Protein 6M7K (pdb70)

Secondary structure (DSSP, 8-state):
-EEE-TTS-EEESSEEE----TTS-HHHHHHHHHHHHHHT--EEE--GGGT-HHHHHHHHHHHHHHTS--GGG-EEEEEE-GGG-SHHHHHHHHHHHHHHHT-S-EEEEEES-S--B--SS-SS-B-TTS-B-B----HHHHHHHHHHHHHTTSEEEEEEES--HHHHHHHHT-TT--S--SEEEEE-BTTB--HHHHHHHHHTT-EEEEESTT----HHHHH-TTS--GGG-HHHHHHHHHHTS-HHHHHHHHHHHTT-EEEE--S-HHHHHHHHGGGG----HHHHHHHHTT-----S---GGGTTSTT-TTSS--

Radius of gyration: 19.05 Å; Cα contacts (8 Å, |Δi|>4): 586; chains: 1; bounding box: 45×49×42 Å

Structure (mmCIF, N/CA/C/O backbone):
data_6M7K
#
_entry.id   6M7K
#
_cell.length_a   50.597
_cell.length_b   57.070
_cell.length_c   110.760
_cell.angle_alpha   90.00
_cell.angle_beta   90.00
_cell.angle_gamma   90.00
#
_symmetry.space_group_name_H-M   'P 21 21 21'
#
loop_
_entity.id
_entity.type
_entity.pdbx_description
1 polymer 'Aldo-keto reductase family 1 member C13'
2 polymer 'cyclic AMP-AMP-GMP'
3 non-polymer 1,2-ETHANEDIOL
4 water water
#
loop_
_atom_site.group_PDB
_atom_site.id
_atom_site.type_symbol
_atom_site.label_atom_id
_atom_site.label_alt_id
_atom_site.label_comp_id
_atom_site.label_asym_id
_atom_site.label_entity_id
_atom_site.label_seq_id
_atom_site.pdbx_PDB_ins_code
_atom_site.Cartn_x
_atom_site.Cartn_y
_atom_site.Cartn_z
_atom_site.occupancy
_atom_site.B_iso_or_equiv
_atom_site.auth_seq_id
_atom_site.auth_comp_id
_atom_site.auth_asym_id
_atom_site.auth_atom_id
_atom_site.pdbx_PDB_model_num
ATOM 1 N N . HIS A 1 4 ? -27.667 -2.394 3.132 1.00 14.43 6 HIS A N 1
ATOM 2 C CA . HIS A 1 4 ? -26.505 -1.658 2.627 1.00 11.36 6 HIS A CA 1
ATOM 3 C C . HIS A 1 4 ? -25.248 -2.355 3.082 1.00 11.22 6 HIS A C 1
ATOM 4 O O . HIS A 1 4 ? -25.028 -2.543 4.265 1.00 10.97 6 HIS A O 1
ATOM 17 N N . CYS A 1 5 ? -24.432 -2.741 2.129 1.00 10.40 7 CYS A N 1
ATOM 18 C CA . CYS A 1 5 ? -23.207 -3.461 2.419 1.00 10.69 7 CYS A CA 1
ATOM 19 C C . CYS A 1 5 ? -22.052 -2.880 1.622 1.00 10.31 7 CYS A C 1
ATOM 20 O O . CYS A 1 5 ? -22.237 -2.107 0.679 1.00 12.99 7 CYS A O 1
ATOM 28 N N . VAL A 1 6 ? -20.858 -3.279 2.020 1.00 9.38 8 VAL A N 1
ATOM 29 C CA . VAL A 1 6 ? -19.610 -2.927 1.351 1.00 10.18 8 VAL A CA 1
ATOM 30 C C . VAL A 1 6 ? -18.930 -4.219 0.931 1.00 10.12 8 VAL A C 1
ATOM 31 O O . VAL A 1 6 ? -18.875 -5.175 1.710 1.00 9.85 8 VAL A O 1
ATOM 44 N N . LYS A 1 7 ? -18.429 -4.255 -0.307 1.00 10.62 9 LYS A N 1
ATOM 45 C CA . LYS A 1 7 ? -17.733 -5.430 -0.817 1.00 10.89 9 LYS A CA 1
ATOM 46 C C . LYS A 1 7 ? -16.310 -5.491 -0.276 1.00 10.76 9 LYS A C 1
ATOM 47 O O . LYS A 1 7 ? -15.537 -4.540 -0.429 1.00 14.23 9 LYS A O 1
ATOM 66 N N . LEU A 1 8 ? -15.958 -6.617 0.331 1.00 7.85 10 LEU A N 1
ATOM 67 C CA . LEU A 1 8 ? -14.593 -6.900 0.750 1.00 7.67 10 LEU A CA 1
ATOM 68 C C . LEU A 1 8 ? -13.793 -7.528 -0.379 1.00 7.31 10 LEU A C 1
ATOM 69 O O . LEU A 1 8 ? -14.339 -8.114 -1.315 1.00 8.41 10 LEU A O 1
ATOM 85 N N .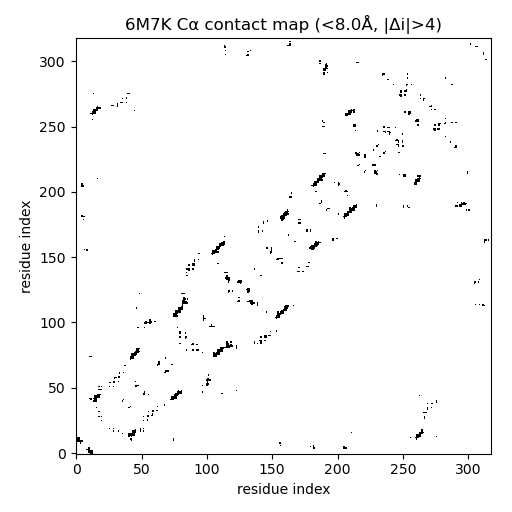 ASN A 1 9 ? -12.471 -7.419 -0.269 1.00 7.12 11 ASN A N 1
ATOM 86 C CA . ASN A 1 9 ? -11.615 -7.816 -1.370 1.00 7.51 11 ASN A CA 1
ATOM 87 C C . ASN A 1 9 ? -11.507 -9.323 -1.562 1.00 8.07 11 ASN A C 1
ATOM 88 O O . ASN A 1 9 ? -10.917 -9.758 -2.560 1.00 10.53 11 ASN A O 1
ATOM 99 N N . ASP A 1 10 ? -12.096 -10.118 -0.681 1.00 8.02 12 ASP A N 1
ATOM 100 C CA . ASP A 1 10 ? -12.187 -11.563 -0.823 1.00 8.34 12 ASP A CA 1
ATOM 101 C C . ASP A 1 10 ? -13.562 -12.018 -1.299 1.00 9.23 12 ASP A C 1
ATOM 102 O O . ASP A 1 10 ? -13.826 -13.229 -1.348 1.00 10.63 12 ASP A O 1
ATOM 111 N N . GLY A 1 11 ? -14.423 -11.095 -1.705 1.00 8.52 13 GLY A N 1
ATOM 112 C CA . GLY A 1 11 ? -15.743 -11.411 -2.197 1.00 10.19 13 GLY A CA 1
ATOM 113 C C . GLY A 1 11 ? -16.845 -11.383 -1.166 1.00 9.25 13 GLY A C 1
ATOM 114 O O . GLY A 1 11 ? -18.037 -11.378 -1.541 1.00 10.88 13 GLY A O 1
ATOM 118 N N . HIS A 1 12 ? -16.504 -11.372 0.120 1.00 8.33 14 HIS A N 1
ATOM 119 C CA . HIS A 1 12 ? -17.533 -11.301 1.141 1.00 8.47 14 HIS A CA 1
ATOM 120 C C . HIS A 1 12 ? -18.094 -9.886 1.221 1.00 8.27 14 HIS A C 1
ATOM 121 O O . HIS A 1 12 ? -17.537 -8.930 0.668 1.00 10.04 14 HIS A O 1
ATOM 135 N N . LEU A 1 13 ? -19.232 -9.763 1.894 1.00 9.36 15 LEU A N 1
ATOM 136 C CA . LEU A 1 13 ? -19.942 -8.500 2.042 1.00 8.68 15 LEU A CA 1
ATOM 137 C C . LEU A 1 13 ? -20.070 -8.179 3.520 1.00 8.82 15 LEU A C 1
ATOM 138 O O . LEU A 1 13 ? -20.400 -9.068 4.318 1.00 12.08 15 LEU A O 1
ATOM 154 N N . ILE A 1 14 ? -19.794 -6.938 3.891 1.00 8.04 16 ILE A N 1
ATOM 155 C CA . ILE A 1 14 ? -19.914 -6.473 5.274 1.00 7.09 16 ILE A CA 1
ATOM 156 C C . ILE A 1 14 ? -21.023 -5.431 5.349 1.00 6.85 16 ILE A C 1
ATOM 157 O O . ILE A 1 14 ? -21.047 -4.504 4.529 1.00 7.92 16 ILE A O 1
ATOM 173 N N . PRO A 1 15 ? -21.959 -5.535 6.283 1.00 6.78 17 PRO A N 1
ATOM 174 C CA . PRO A 1 15 ? -22.978 -4.481 6.404 1.00 7.07 17 PRO A CA 1
ATOM 175 C C . PRO A 1 15 ? -22.321 -3.149 6.722 1.00 6.95 17 PRO A C 1
ATOM 176 O O . PRO A 1 15 ? -21.377 -3.065 7.510 1.00 6.70 17 PRO A O 1
ATOM 187 N N . ALA A 1 16 ? -22.839 -2.095 6.101 1.00 7.41 18 ALA A N 1
ATOM 188 C CA . ALA A 1 16 ? -22.196 -0.796 6.051 1.00 7.49 18 ALA A CA 1
ATOM 189 C C . ALA A 1 16 ? -22.254 -0.041 7.363 1.00 7.85 18 ALA A C 1
ATOM 190 O O . ALA A 1 16 ? -21.583 0.999 7.471 1.00 9.58 18 ALA A O 1
ATOM 197 N N . LEU A 1 17 ? -23.066 -0.469 8.316 1.00 7.11 19 LEU A N 1
ATOM 198 C CA . LEU A 1 17 ? -23.074 0.060 9.675 1.00 7.65 19 LEU A CA 1
ATOM 199 C C . LEU A 1 17 ? -22.970 -1.131 10.611 1.00 6.70 19 LEU A C 1
ATOM 200 O O . LEU A 1 17 ? -23.701 -2.118 10.441 1.00 8.41 19 LEU A O 1
ATOM 216 N N . GLY A 1 18 ? -22.045 -1.072 11.566 1.00 6.14 20 GLY A N 1
ATOM 217 C CA . GLY A 1 18 ? -21.951 -2.114 12.566 1.00 6.61 20 GLY A CA 1
ATOM 218 C C . GLY A 1 18 ? -22.411 -1.665 13.928 1.00 5.92 20 GLY A C 1
ATOM 219 O O . GLY A 1 18 ? -22.505 -0.468 14.193 1.00 7.70 20 GLY A O 1
ATOM 223 N N . PHE A 1 19 ? -22.707 -2.631 14.785 1.00 6.00 21 PHE A N 1
ATOM 224 C CA . PHE A 1 19 ? -22.996 -2.409 16.191 1.00 6.32 21 PHE A CA 1
ATOM 225 C C . PHE A 1 19 ? -21.749 -2.707 17.010 1.00 5.78 21 PHE A C 1
ATOM 226 O O . PHE A 1 19 ? -21.258 -3.831 16.979 1.00 6.94 21 PHE A O 1
ATOM 243 N N . GLY A 1 20 ? -21.260 -1.724 17.728 1.00 7.10 22 GLY A N 1
ATOM 244 C CA . GLY A 1 20 ? -20.095 -1.901 18.560 1.00 7.09 22 GLY A CA 1
ATOM 245 C C . GLY A 1 20 ? -20.464 -2.460 19.923 1.00 6.86 22 GLY A C 1
ATOM 246 O O . GLY A 1 20 ? -21.575 -2.269 20.409 1.00 9.61 22 GLY A O 1
ATOM 250 N N . THR A 1 21 ? -19.534 -3.184 20.535 1.00 6.80 23 THR A N 1
ATOM 251 C CA . THR A 1 21 ? -19.786 -3.825 21.821 1.00 7.06 23 THR A CA 1
ATOM 252 C C . THR A 1 21 ? -18.725 -3.515 22.862 1.00 6.70 23 THR A C 1
ATOM 253 O O . THR A 1 21 ? -18.670 -4.202 23.900 1.00 7.65 23 THR A O 1
ATOM 264 N N . TYR A 1 22 ? -17.896 -2.507 22.654 1.00 7.77 24 TYR A N 1
ATOM 265 C CA . TYR A 1 22 ? -16.999 -2.104 23.722 1.00 7.34 24 TYR A CA 1
ATOM 266 C C . TYR A 1 22 ? -17.823 -1.781 24.968 1.00 7.93 24 TYR A C 1
ATOM 267 O O . TYR A 1 22 ? -18.857 -1.105 24.892 1.00 9.52 24 TYR A O 1
ATOM 285 N N . LYS A 1 23 ? -17.366 -2.263 26.127 1.00 8.33 25 LYS A N 1
ATOM 286 C CA . LYS A 1 23 ? -18.081 -2.091 27.381 1.00 8.60 25 LYS A CA 1
ATOM 287 C C . LYS A 1 23 ? -17.180 -1.392 28.379 1.00 10.67 25 LYS A C 1
ATOM 288 O O . LYS A 1 23 ? -16.139 -1.945 28.748 1.00 11.99 25 LYS A O 1
ATOM 307 N N . PRO A 1 24 ? -17.520 -0.220 28.865 1.00 11.43 26 PRO A N 1
ATOM 308 C CA . PRO A 1 24 ? -16.711 0.362 29.936 1.00 13.02 26 PRO A CA 1
ATOM 309 C C . PRO A 1 24 ? -16.614 -0.580 31.127 1.00 13.53 26 PRO A C 1
ATOM 310 O O . PRO A 1 24 ? -17.562 -1.291 31.459 1.00 11.94 26 PRO A O 1
ATOM 321 N N . LYS A 1 25 ? -15.466 -0.543 31.811 1.00 17.65 27 LYS A N 1
ATOM 322 C CA . LYS A 1 25 ? -15.200 -1.499 32.888 1.00 20.06 27 LYS A CA 1
ATOM 323 C C . LYS A 1 25 ? -16.296 -1.519 33.953 1.00 17.99 27 LYS A C 1
ATOM 324 O O . LYS A 1 25 ? -16.680 -2.595 34.434 1.00 21.87 27 LYS A O 1
ATOM 343 N N . GLU A 1 26 ? -16.832 -0.351 34.317 1.00 17.71 28 GLU A N 1
ATOM 344 C CA . GLU A 1 26 ? -17.787 -0.270 35.418 1.00 23.42 28 GLU A CA 1
ATOM 345 C C . GLU A 1 26 ? -19.157 -0.842 35.074 1.00 17.67 28 GLU A C 1
ATOM 346 O O . GLU A 1 26 ? -19.960 -1.097 35.980 1.00 19.53 28 GLU A O 1
ATOM 358 N N . VAL A 1 27 ? -19.462 -1.007 33.801 1.00 14.07 29 VAL A N 1
ATOM 359 C CA . VAL A 1 27 ? -20.792 -1.446 33.382 1.00 13.84 29 VAL A CA 1
ATOM 360 C C . VAL A 1 27 ? -20.899 -2.947 33.603 1.00 11.07 29 VAL A C 1
ATOM 361 O O . VAL A 1 27 ? -20.011 -3.688 33.182 1.00 12.89 29 VAL A O 1
ATOM 374 N N . PRO A 1 28 ? -21.974 -3.436 34.209 1.00 10.82 30 PRO A N 1
ATOM 375 C CA . PRO A 1 28 ? -22.112 -4.889 34.377 1.00 11.41 30 PRO A CA 1
ATOM 376 C C . PRO A 1 28 ? -22.178 -5.601 33.037 1.00 9.53 30 PRO A C 1
ATOM 377 O O . PRO A 1 28 ? -22.846 -5.158 32.108 1.00 9.34 30 PRO A O 1
ATOM 388 N N . LYS A 1 29 ? -21.530 -6.756 32.954 1.00 9.19 31 LYS A N 1
ATOM 389 C CA A LYS A 1 29 ? -21.499 -7.521 31.716 0.47 9.41 31 LYS A CA 1
ATOM 390 C CA B LYS A 1 29 ? -21.504 -7.448 31.678 0.53 9.73 31 LYS A CA 1
ATOM 391 C C . LYS A 1 29 ? -22.889 -7.894 31.231 1.00 8.69 31 LYS A C 1
ATOM 392 O O . LYS A 1 29 ? -23.098 -8.014 30.035 1.00 8.31 31 LYS A O 1
ATOM 429 N N . SER A 1 30 ? -23.835 -8.132 32.150 1.00 7.81 32 SER A N 1
ATOM 430 C CA . SER A 1 30 ? -25.163 -8.522 31.681 1.00 8.65 32 SER A CA 1
ATOM 431 C C . SER A 1 30 ? -25.775 -7.447 30.796 1.00 7.43 32 SER A C 1
ATOM 432 O O . SER A 1 30 ? -26.598 -7.753 29.922 1.00 7.50 32 SER A O 1
ATOM 440 N N . LYS A 1 31 ? -25.385 -6.186 31.000 1.00 7.43 33 LYS A N 1
ATOM 441 C CA . LYS A 1 31 ? -25.910 -5.105 30.179 1.00 7.23 33 LYS A CA 1
ATOM 442 C C . LYS A 1 31 ? -25.453 -5.216 28.731 1.00 7.11 33 LYS A C 1
ATOM 443 O O . LYS A 1 31 ? -26.161 -4.724 27.826 1.00 6.90 33 LYS A O 1
ATOM 462 N N . SER A 1 32 ? -24.287 -5.831 28.489 1.00 6.91 34 SER A N 1
ATOM 463 C CA . SER A 1 32 ? -23.860 -6.081 27.121 1.00 7.60 34 SER A CA 1
ATOM 464 C C . SER A 1 32 ? -24.713 -7.148 26.460 1.00 6.53 34 SER A C 1
ATOM 465 O O . SER A 1 32 ? -24.963 -7.074 25.242 1.00 7.08 34 SER A O 1
ATOM 473 N N . LEU A 1 33 ? -25.126 -8.164 27.222 1.00 6.75 35 LEU A N 1
ATOM 474 C CA . LEU A 1 33 ? -26.031 -9.175 26.704 1.00 7.24 35 LEU A CA 1
ATOM 475 C C . LEU A 1 33 ? -27.341 -8.523 26.292 1.00 6.60 35 LEU A C 1
ATOM 476 O O . LEU A 1 33 ? -27.827 -8.698 25.159 1.00 7.47 35 LEU A O 1
ATOM 492 N N . GLU A 1 34 ? -27.906 -7.712 27.191 1.00 6.80 36 GLU A N 1
ATOM 493 C CA . GLU A 1 34 ? -29.148 -7.013 26.898 1.00 6.90 36 GLU A CA 1
ATOM 494 C C . GLU A 1 34 ? -29.004 -6.148 25.643 1.00 6.68 36 GLU A C 1
ATOM 495 O O . GLU A 1 34 ? -29.863 -6.172 24.743 1.00 6.88 36 GLU A O 1
ATOM 507 N N . ALA A 1 35 ? -27.928 -5.359 25.570 1.00 6.50 37 ALA A N 1
ATOM 508 C CA . ALA A 1 35 ? -27.772 -4.421 24.465 1.00 7.55 37 ALA A CA 1
ATOM 509 C C . ALA A 1 35 ? -27.644 -5.145 23.142 1.00 6.52 37 ALA A C 1
ATOM 510 O O . ALA A 1 35 ? -28.174 -4.676 22.128 1.00 6.39 37 ALA A O 1
ATOM 517 N N . ALA A 1 36 ? -26.955 -6.279 23.117 1.00 6.37 38 ALA A N 1
ATOM 518 C CA . ALA A 1 36 ? -26.840 -7.039 21.879 1.00 6.46 38 ALA A CA 1
ATOM 519 C C . ALA A 1 36 ? -28.187 -7.617 21.457 1.00 6.61 38 ALA A C 1
ATOM 520 O O . ALA A 1 36 ? -28.502 -7.610 20.256 1.00 6.79 38 ALA A O 1
ATOM 527 N N . CYS A 1 37 ? -28.995 -8.118 22.402 1.00 6.66 39 CYS A N 1
ATOM 528 C CA . CYS A 1 37 ? -30.331 -8.576 22.019 1.00 6.71 39 CYS A CA 1
ATOM 529 C C . CYS A 1 37 ? -31.144 -7.435 21.425 1.00 6.99 39 CYS A C 1
ATOM 530 O O . CYS A 1 37 ? -31.831 -7.599 20.406 1.00 7.39 39 CYS A O 1
ATOM 538 N N . LEU A 1 38 ? -31.088 -6.274 22.073 1.00 6.98 40 LEU A N 1
ATOM 539 C CA A LEU A 1 38 ? -31.833 -5.134 21.581 0.60 7.93 40 LEU A CA 1
ATOM 540 C CA B LEU A 1 38 ? -31.800 -5.091 21.604 0.40 7.70 40 LEU A CA 1
ATOM 541 C C . LEU A 1 38 ? -31.349 -4.706 20.205 1.00 7.43 40 LEU A C 1
ATOM 542 O O . LEU A 1 38 ? -32.175 -4.398 19.333 1.00 8.01 40 LEU A O 1
ATOM 573 N N . ALA A 1 39 ? -30.044 -4.683 19.986 1.00 7.00 41 ALA A N 1
ATOM 574 C CA . ALA A 1 39 ? -29.538 -4.290 18.673 1.00 6.96 41 ALA A CA 1
ATOM 575 C C . ALA A 1 39 ? -30.032 -5.231 17.582 1.00 6.70 41 ALA A C 1
ATOM 576 O O . ALA A 1 39 ? -30.415 -4.796 16.491 1.00 6.93 41 ALA A O 1
ATOM 583 N N . LEU A 1 40 ? -30.045 -6.535 17.863 1.00 6.75 42 LEU A N 1
ATOM 584 C CA . LEU A 1 40 ? -30.566 -7.489 16.894 1.00 7.14 42 LEU A CA 1
ATOM 585 C C . LEU A 1 40 ? -32.031 -7.208 16.629 1.00 7.34 42 LEU A C 1
ATOM 586 O O . LEU A 1 40 ? -32.485 -7.250 15.475 1.00 8.01 42 LEU A O 1
ATOM 602 N N . ASP A 1 41 ? -32.795 -6.908 17.677 1.00 7.73 43 ASP A N 1
ATOM 603 C CA . ASP A 1 41 ? -34.208 -6.621 17.474 1.00 7.92 43 ASP A CA 1
ATOM 604 C C . ASP A 1 41 ? -34.422 -5.348 16.648 1.00 8.12 43 ASP A C 1
ATOM 605 O O . ASP A 1 41 ? -35.326 -5.285 15.798 1.00 8.67 43 ASP A O 1
ATOM 614 N N . VAL A 1 42 ? -33.611 -4.312 16.902 1.00 7.87 44 VAL A N 1
ATOM 615 C CA . VAL A 1 42 ? -33.708 -3.042 16.168 1.00 8.11 44 VAL A CA 1
ATOM 616 C C . VAL A 1 42 ? -33.384 -3.244 14.699 1.00 8.24 44 VAL A C 1
ATOM 617 O O . VAL A 1 42 ? -33.945 -2.553 13.838 1.00 9.39 44 VAL A O 1
ATOM 630 N N . GLY A 1 43 ? -32.487 -4.181 14.391 1.00 7.92 45 GLY A N 1
ATOM 631 C CA . GLY A 1 43 ? -32.180 -4.516 13.024 1.00 8.86 45 GLY A CA 1
ATOM 632 C C . GLY A 1 43 ? -30.715 -4.566 12.659 1.00 7.97 45 GLY A C 1
ATOM 633 O O . GLY A 1 43 ? -30.383 -4.782 11.483 1.00 8.80 45 GLY A O 1
ATOM 637 N N . TYR A 1 44 ? -29.815 -4.407 13.618 1.00 7.21 46 TYR A N 1
ATOM 638 C CA . TYR A 1 44 ? -28.400 -4.572 13.316 1.00 6.85 46 TYR A CA 1
ATOM 639 C C . TYR A 1 44 ? -28.094 -6.011 12.958 1.00 6.96 46 TYR A C 1
ATOM 640 O O . TYR A 1 44 ? -28.587 -6.945 13.591 1.00 7.50 46 TYR A O 1
ATOM 658 N N . ARG A 1 45 ? -27.231 -6.197 11.973 1.00 7.63 47 ARG A N 1
ATOM 659 C CA . ARG A 1 45 ? -26.782 -7.526 11.584 1.00 7.34 47 ARG A CA 1
ATOM 660 C C . ARG A 1 45 ? -25.281 -7.699 11.648 1.00 8.05 47 ARG A C 1
ATOM 661 O O . ARG A 1 45 ? -24.807 -8.838 11.801 1.00 10.94 47 ARG A O 1
ATOM 682 N N . HIS A 1 46 ? -24.536 -6.620 11.657 1.00 6.73 48 HIS A N 1
ATOM 683 C CA . HIS A 1 46 ? -23.077 -6.615 11.818 1.00 6.22 48 HIS A CA 1
ATOM 684 C C . HIS A 1 46 ? -22.802 -6.276 13.272 1.00 5.77 48 HIS A C 1
ATOM 685 O O . HIS A 1 46 ? -23.188 -5.195 13.738 1.00 6.90 48 HIS A O 1
ATOM 699 N N . VAL A 1 47 ? -22.249 -7.236 13.998 1.00 5.54 49 VAL A N 1
ATOM 700 C CA . VAL A 1 47 ? -21.912 -7.083 15.402 1.00 5.81 49 VAL A CA 1
ATOM 701 C C . VAL A 1 47 ? -20.414 -7.231 15.547 1.00 4.91 49 VAL A C 1
ATOM 702 O O . VAL A 1 47 ? -19.844 -8.249 15.131 1.00 7.13 49 VAL A O 1
ATOM 715 N N . ASP A 1 48 ? -19.767 -6.211 16.101 1.00 5.55 50 ASP A N 1
ATOM 716 C CA . ASP A 1 48 ? -18.325 -6.173 16.250 1.00 4.75 50 ASP A CA 1
ATOM 717 C C . ASP A 1 48 ? -17.977 -6.339 17.719 1.00 5.20 50 ASP A C 1
ATOM 718 O O . ASP A 1 48 ? -18.456 -5.574 18.561 1.00 5.70 50 ASP A O 1
ATOM 727 N N . THR A 1 49 ? -17.159 -7.333 18.035 1.00 5.22 51 THR A N 1
ATOM 728 C CA . THR A 1 49 ? -16.702 -7.533 19.398 1.00 5.63 51 THR A CA 1
ATOM 729 C C . THR A 1 49 ? -15.205 -7.865 19.399 1.00 5.46 51 THR A C 1
ATOM 730 O O . THR A 1 49 ? -14.515 -7.732 18.382 1.00 5.94 51 THR A O 1
ATOM 741 N N . ALA A 1 50 ? -14.678 -8.234 20.567 1.00 5.75 52 ALA A N 1
ATOM 742 C CA . ALA A 1 50 ? -13.255 -8.491 20.690 1.00 6.14 52 ALA A CA 1
ATOM 743 C C . ALA A 1 50 ? -13.038 -9.344 21.921 1.00 6.49 52 ALA A C 1
ATOM 744 O O . ALA A 1 50 ? -13.700 -9.143 22.946 1.00 7.17 52 ALA A O 1
ATOM 751 N N . TYR A 1 51 ? -12.048 -10.247 21.857 1.00 6.73 53 TYR A N 1
ATOM 752 C CA . TYR A 1 51 ? -11.688 -10.990 23.059 1.00 6.95 53 TYR A CA 1
ATOM 753 C C . TYR A 1 51 ? -11.414 -10.042 24.234 1.00 6.43 53 TYR A C 1
ATOM 754 O O . TYR A 1 51 ? -11.909 -10.248 25.351 1.00 7.40 53 TYR A O 1
ATOM 772 N N . ALA A 1 52 ? -10.645 -8.979 23.981 1.00 6.44 54 ALA A N 1
ATOM 773 C CA . ALA A 1 52 ? -10.218 -8.108 25.060 1.00 6.53 54 ALA A CA 1
ATOM 774 C C . ALA A 1 52 ? -11.361 -7.297 25.673 1.00 6.75 54 ALA A C 1
ATOM 775 O O . ALA A 1 52 ? -11.180 -6.732 26.763 1.00 8.48 54 ALA A O 1
ATOM 782 N N . TYR A 1 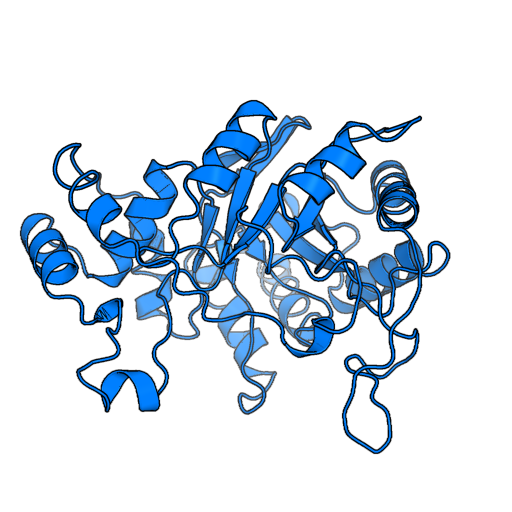53 ? -12.532 -7.219 25.036 1.00 7.00 55 TYR A N 1
ATOM 783 C CA A TYR A 1 53 ? -13.634 -6.513 25.682 0.50 7.15 55 TYR A CA 1
ATOM 784 C CA B TYR A 1 53 ? -13.648 -6.539 25.669 0.50 7.72 55 TYR A CA 1
ATOM 785 C C . TYR A 1 53 ? -14.223 -7.353 26.813 1.00 8.30 55 TYR A C 1
ATOM 786 O O . TYR A 1 53 ? -14.975 -6.812 27.636 1.00 10.34 55 TYR A O 1
ATOM 821 N N . GLN A 1 54 ? -13.929 -8.662 26.838 1.00 7.66 56 GLN A N 1
ATOM 822 C CA . GLN A 1 54 ? -14.365 -9.593 27.887 1.00 9.48 56 GLN A CA 1
ATOM 823 C C . GLN A 1 54 ? -15.882 -9.728 27.952 1.00 8.36 56 GLN A C 1
ATOM 824 O O . GLN A 1 54 ? -16.445 -9.986 29.032 1.00 11.89 56 GLN A O 1
ATOM 838 N N . VAL A 1 55 ? -16.548 -9.617 26.807 1.00 7.30 57 VAL A N 1
ATOM 839 C CA . VAL A 1 55 ? -17.982 -9.829 26.736 1.00 7.86 57 VAL A CA 1
ATOM 840 C C . VAL A 1 55 ? -18.369 -10.796 25.629 1.00 7.02 57 VAL A C 1
ATOM 841 O O . VAL A 1 55 ? -19.546 -10.887 25.280 1.00 7.59 57 VAL A O 1
ATOM 854 N N . GLU A 1 56 ? -17.408 -11.554 25.081 1.00 7.67 58 GLU A N 1
ATOM 855 C CA . GLU A 1 56 ? -17.781 -12.505 24.038 1.00 7.53 58 GLU A CA 1
ATOM 856 C C . GLU A 1 56 ? -18.861 -13.479 24.514 1.00 7.95 58 GLU A C 1
ATOM 857 O O . GLU A 1 56 ? -19.743 -13.858 23.733 1.00 8.06 58 GLU A O 1
ATOM 869 N N . GLU A 1 57 ? -18.801 -13.928 25.766 1.00 7.69 59 GLU A N 1
ATOM 870 C CA . GLU A 1 57 ? -19.825 -14.868 26.216 1.00 9.38 59 GLU A CA 1
ATOM 871 C C . GLU A 1 57 ? -21.217 -14.257 26.148 1.00 7.28 59 GLU A C 1
ATOM 872 O O . GLU A 1 57 ? -22.186 -14.918 25.765 1.00 8.21 59 GLU A O 1
ATOM 884 N N . GLU A 1 58 ? -21.328 -12.986 26.536 1.00 7.55 60 GLU A N 1
ATOM 885 C CA . GLU A 1 58 ? -22.603 -12.284 26.513 1.00 7.74 60 GLU A CA 1
ATOM 886 C C . GLU A 1 58 ? -23.078 -12.086 25.089 1.00 6.91 60 GLU A C 1
ATOM 887 O O . GLU A 1 58 ? -24.252 -12.298 24.786 1.00 7.67 60 GLU A O 1
ATOM 899 N N . ILE A 1 59 ? -22.188 -11.659 24.190 1.00 7.79 61 ILE A N 1
ATOM 900 C CA . ILE A 1 59 ? -22.590 -11.470 22.801 1.00 7.47 61 ILE A CA 1
ATOM 901 C C . ILE A 1 59 ? -23.044 -12.791 22.208 1.00 8.12 61 ILE A C 1
ATOM 902 O O . ILE A 1 59 ? -24.042 -12.858 21.482 1.00 8.71 61 ILE A O 1
ATOM 918 N N . GLY A 1 60 ? -22.321 -13.865 22.509 1.00 8.41 62 GLY A N 1
ATOM 919 C CA . GLY A 1 60 ? -22.703 -15.171 22.011 1.00 9.38 62 GLY A CA 1
ATOM 920 C C . GLY A 1 60 ? -24.061 -15.612 22.520 1.00 9.57 62 GLY A C 1
ATOM 921 O O . GLY A 1 60 ? -24.844 -16.218 21.781 1.00 9.77 62 GLY A O 1
ATOM 925 N N . GLN A 1 61 ? -24.339 -15.365 23.805 1.00 9.03 63 GLN A N 1
ATOM 926 C CA A GLN A 1 61 ? -25.631 -15.732 24.353 0.64 9.29 63 GLN A CA 1
ATOM 927 C CA B GLN A 1 61 ? -25.630 -15.708 24.387 0.36 8.56 63 GLN A CA 1
ATOM 928 C C . GLN A 1 61 ? -26.747 -14.925 23.719 1.00 7.85 63 GLN A C 1
ATOM 929 O O . GLN A 1 61 ? -27.822 -15.466 23.463 1.00 8.54 63 GLN A O 1
ATOM 956 N N . ALA A 1 62 ? -26.516 -13.642 23.459 1.00 7.60 64 ALA A N 1
ATOM 957 C CA . ALA A 1 62 ? -27.517 -12.840 22.774 1.00 7.58 64 ALA A CA 1
ATOM 958 C C . ALA A 1 62 ? -27.824 -13.429 21.410 1.00 7.46 64 ALA A C 1
ATOM 959 O O . ALA A 1 62 ? -28.988 -13.579 21.035 1.00 8.78 64 ALA A O 1
ATOM 966 N N . ILE A 1 63 ? -26.782 -13.750 20.639 1.00 7.70 65 ILE A N 1
ATOM 967 C CA . ILE A 1 63 ? -26.973 -14.272 19.295 1.00 8.93 65 ILE A CA 1
ATOM 968 C C . ILE A 1 63 ? -27.736 -15.578 19.357 1.00 8.82 65 ILE A C 1
ATOM 969 O O . ILE A 1 63 ? -28.679 -15.796 18.598 1.00 9.72 65 ILE A O 1
ATOM 985 N N . GLN A 1 64 ? -27.329 -16.477 20.256 1.00 9.56 66 GLN A N 1
ATOM 986 C CA . GLN A 1 64 ? -28.004 -17.768 20.332 1.00 11.37 66 GLN A CA 1
ATOM 987 C C . GLN A 1 64 ? -29.454 -17.588 20.756 1.00 10.48 66 GLN A C 1
ATOM 988 O O . GLN A 1 64 ? -30.342 -18.299 20.264 1.00 11.86 66 GLN A O 1
ATOM 1002 N N . SER A 1 65 ? -29.727 -16.637 21.663 1.00 9.96 67 SER A N 1
ATOM 1003 C CA A SER A 1 65 ? -31.107 -16.421 22.084 0.50 10.98 67 SER A CA 1
ATOM 1004 C CA B SER A 1 65 ? -31.103 -16.405 22.085 0.25 10.42 67 SER A CA 1
ATOM 1005 C CA C SER A 1 65 ? -31.101 -16.388 22.092 0.25 10.36 67 SER A CA 1
ATOM 1006 C C . SER A 1 65 ? -31.955 -15.916 20.924 1.00 9.09 67 SER A C 1
ATOM 1007 O O . SER A 1 65 ? -33.111 -16.330 20.775 1.00 9.92 67 SER A O 1
ATOM 1029 N N . ALA A 1 66 ? -31.392 -15.050 20.076 1.00 9.64 68 ALA A N 1
ATOM 1030 C CA . ALA A 1 66 ? -32.121 -14.548 18.924 1.00 8.83 68 ALA A CA 1
ATOM 1031 C C . ALA A 1 66 ? -32.337 -15.634 17.874 1.00 10.04 68 ALA A C 1
ATOM 1032 O O . ALA A 1 66 ? -33.409 -15.705 17.259 1.00 11.42 68 ALA A O 1
ATOM 1039 N N . ILE A 1 67 ? -31.349 -16.501 17.669 1.00 10.58 69 ILE A N 1
ATOM 1040 C CA . ILE A 1 67 ? -31.512 -17.650 16.774 1.00 11.79 69 ILE A CA 1
ATOM 1041 C C . ILE A 1 67 ? -32.563 -18.611 17.320 1.00 12.45 69 ILE A C 1
ATOM 1042 O O . ILE A 1 67 ? -33.447 -19.061 16.584 1.00 13.53 69 ILE A O 1
ATOM 1058 N N . ALA A 1 68 ? -32.497 -18.933 18.622 1.00 12.87 70 ALA A N 1
ATOM 1059 C CA . ALA A 1 68 ? -33.487 -19.805 19.239 1.00 14.84 70 ALA A CA 1
ATOM 1060 C C . ALA A 1 68 ? -34.885 -19.227 19.120 1.00 14.29 70 ALA A C 1
ATOM 1061 O O . ALA A 1 68 ? -35.847 -19.985 18.944 1.00 16.14 70 ALA A O 1
ATOM 1068 N N . ALA A 1 69 ? -35.032 -17.901 19.182 1.00 13.70 71 ALA A N 1
ATOM 1069 C CA . ALA A 1 69 ? -36.315 -17.233 19.038 1.00 15.07 71 ALA A CA 1
ATOM 1070 C C . ALA A 1 69 ? -36.803 -17.181 17.593 1.00 14.17 71 ALA A C 1
ATOM 1071 O O . ALA A 1 69 ? -37.969 -16.851 17.373 1.00 15.70 71 ALA A O 1
ATOM 1078 N N . GLY A 1 70 ? -35.943 -17.485 16.625 1.00 13.28 72 GLY A N 1
ATOM 1079 C CA . GLY A 1 70 ? -36.298 -17.452 15.223 1.00 15.44 72 GLY A CA 1
ATOM 1080 C C . GLY A 1 70 ? -36.285 -16.085 14.601 1.00 14.46 72 GLY A C 1
ATOM 1081 O O . GLY A 1 70 ? -36.785 -15.924 13.478 1.00 20.00 72 GLY A O 1
ATOM 1085 N N . VAL A 1 71 ? -35.700 -15.086 15.262 1.00 13.71 73 VAL A N 1
ATOM 1086 C CA A VAL A 1 71 ? -35.709 -13.727 14.737 0.51 15.45 73 VAL A CA 1
ATOM 1087 C CA B VAL A 1 71 ? -35.725 -13.738 14.716 0.49 15.13 73 VAL A CA 1
ATOM 1088 C C . VAL A 1 71 ? -34.624 -13.524 13.682 1.00 15.43 73 VAL A C 1
ATOM 1089 O O . VAL A 1 71 ? -34.751 -12.639 12.817 1.00 16.56 73 VAL A O 1
ATOM 1114 N N . VAL A 1 72 ? -33.540 -14.298 13.751 1.00 13.25 74 VAL A N 1
ATOM 1115 C CA . VAL A 1 72 ? -32.473 -14.260 12.765 1.00 11.98 74 VAL A CA 1
ATOM 1116 C C . VAL A 1 72 ? -31.957 -15.672 12.628 1.00 11.39 74 VAL A C 1
ATOM 1117 O O . VAL A 1 72 ? -32.128 -16.514 13.520 1.00 12.98 74 VAL A O 1
ATOM 1130 N N . LYS A 1 73 ? -31.302 -15.931 11.504 1.00 11.86 75 LYS A N 1
ATOM 1131 C CA . LYS A 1 73 ? -30.475 -17.104 11.305 1.00 12.00 75 LYS A CA 1
ATOM 1132 C C . LYS A 1 73 ? -29.015 -16.676 11.291 1.00 10.30 75 LYS A C 1
ATOM 1133 O O . LYS A 1 73 ? -28.692 -15.528 10.999 1.00 10.46 75 LYS A O 1
ATOM 1152 N N . ARG A 1 74 ? -28.133 -17.629 11.598 1.00 10.93 76 ARG A N 1
ATOM 1153 C CA . ARG A 1 74 ? -26.701 -17.341 11.618 1.00 10.95 76 ARG A CA 1
ATOM 1154 C C . ARG A 1 74 ? -26.228 -16.695 10.323 1.00 10.50 76 ARG A C 1
ATOM 1155 O O . ARG A 1 74 ? -25.416 -15.759 10.347 1.00 9.80 76 ARG A O 1
ATOM 1176 N N . GLU A 1 75 ? -26.719 -17.185 9.181 1.00 12.33 77 GLU A N 1
ATOM 1177 C CA . GLU A 1 75 ? -26.275 -16.677 7.890 1.00 12.55 77 GLU A CA 1
ATOM 1178 C C . GLU A 1 75 ? -26.690 -15.237 7.656 1.00 12.30 77 GLU A C 1
ATOM 1179 O O . GLU A 1 75 ? -26.137 -14.594 6.756 1.00 15.12 77 GLU A O 1
ATOM 1191 N N . ASP A 1 76 ? -27.628 -14.715 8.440 1.00 11.38 78 ASP A N 1
ATOM 1192 C CA . ASP A 1 76 ? -28.042 -13.325 8.339 1.00 13.36 78 ASP A CA 1
ATOM 1193 C C . ASP A 1 76 ? -27.104 -12.366 9.061 1.00 10.79 78 ASP A C 1
ATOM 1194 O O . ASP A 1 76 ? -27.271 -11.141 8.924 1.00 11.32 78 ASP A O 1
ATOM 1203 N N . LEU A 1 77 ? -26.185 -12.880 9.870 1.00 7.80 79 LEU A N 1
ATOM 1204 C CA . LEU A 1 77 ? -25.369 -12.061 10.738 1.00 7.05 79 LEU A CA 1
ATOM 1205 C C . LEU A 1 77 ? -23.946 -11.982 10.210 1.00 6.97 79 LEU A C 1
ATOM 1206 O O . LEU A 1 77 ? -23.442 -12.927 9.590 1.00 8.72 79 LEU A O 1
ATOM 1222 N N . PHE A 1 78 ? -23.298 -10.859 10.496 1.00 6.68 80 PHE A N 1
ATOM 1223 C CA . PHE A 1 78 ? -21.877 -10.651 10.227 1.00 6.64 80 PHE A CA 1
ATOM 1224 C C . PHE A 1 78 ? -21.236 -10.405 11.590 1.00 5.60 80 PHE A C 1
ATOM 1225 O O . PHE A 1 78 ? -21.426 -9.338 12.190 1.00 6.73 80 PHE A O 1
ATOM 1242 N N . ILE A 1 79 ? -20.476 -11.375 12.085 1.00 6.08 81 ILE A N 1
ATOM 1243 C CA . ILE A 1 79 ? -19.875 -11.297 13.410 1.00 6.03 81 ILE A CA 1
ATOM 1244 C C . ILE A 1 79 ? -18.371 -11.140 13.258 1.00 5.39 81 ILE A C 1
ATOM 1245 O O . ILE A 1 79 ? -17.705 -11.975 12.622 1.00 6.68 81 ILE A O 1
ATOM 1261 N N . THR A 1 80 ? -17.840 -10.110 13.902 1.00 5.50 82 THR A N 1
ATOM 1262 C CA . THR A 1 80 ? -16.409 -9.874 13.986 1.00 5.59 82 THR A CA 1
ATOM 1263 C C . THR A 1 80 ? -15.910 -10.074 15.406 1.00 5.18 82 THR A C 1
ATOM 1264 O O . THR A 1 80 ? -16.530 -9.603 16.370 1.00 6.20 82 THR A O 1
ATOM 1275 N N . THR A 1 81 ? -14.769 -10.741 15.557 1.00 5.42 83 THR A N 1
ATOM 1276 C CA . THR A 1 81 ? -14.019 -10.626 16.804 1.00 5.62 83 THR A CA 1
ATOM 1277 C C . THR A 1 81 ? -12.539 -10.427 16.475 1.00 4.59 83 THR A C 1
ATOM 1278 O O . THR A 1 81 ? -12.145 -10.282 15.306 1.00 5.23 83 THR A O 1
ATOM 1289 N N . LYS A 1 82 ? -11.723 -10.340 17.528 1.00 5.29 84 LYS A N 1
ATOM 1290 C CA . LYS A 1 82 ? -10.365 -9.835 17.399 1.00 5.09 84 LYS A CA 1
ATOM 1291 C C . LYS A 1 82 ? -9.407 -10.651 18.247 1.00 4.89 84 LYS A C 1
ATOM 1292 O O . LYS A 1 82 ? -9.714 -11.006 19.397 1.00 5.80 84 LYS A O 1
ATOM 1311 N N . LEU A 1 83 ? -8.238 -10.896 17.657 1.00 4.92 85 LEU A N 1
ATOM 1312 C CA . LEU A 1 83 ? -7.107 -11.538 18.297 1.00 5.20 85 LEU A CA 1
ATOM 1313 C C . LEU A 1 83 ? -6.371 -10.496 19.121 1.00 5.30 85 LEU A C 1
ATOM 1314 O O . LEU A 1 83 ? -5.967 -9.450 18.611 1.00 5.15 85 LEU A O 1
ATOM 1330 N N . TRP A 1 84 ? -6.196 -10.788 20.411 1.00 5.62 86 TRP A N 1
ATOM 1331 C CA . TRP A 1 84 ? -5.567 -9.828 21.307 1.00 5.81 86 TRP A CA 1
ATOM 1332 C C . TRP A 1 84 ? -4.038 -10.007 21.310 1.00 6.08 86 TRP A C 1
ATOM 1333 O O . TRP A 1 84 ? -3.502 -11.096 21.057 1.00 6.24 86 TRP A O 1
ATOM 1354 N N . CYS A 1 85 ? -3.354 -8.910 21.673 1.00 6.22 87 CYS A N 1
ATOM 1355 C CA . CYS A 1 85 ? -1.896 -8.794 21.694 1.00 6.51 87 CYS A CA 1
ATOM 1356 C C . CYS A 1 85 ? -1.183 -9.947 22.395 1.00 6.98 87 CYS A C 1
ATOM 1357 O O . CYS A 1 85 ? -0.049 -10.278 22.031 1.00 7.17 87 CYS A O 1
ATOM 1365 N N . THR A 1 86 ? -1.773 -10.505 23.456 1.00 7.25 88 THR A N 1
ATOM 1366 C CA . THR A 1 86 ? -1.116 -11.567 24.218 1.00 7.82 88 THR A CA 1
ATOM 1367 C C . THR A 1 86 ? -1.179 -12.915 23.507 1.00 7.77 88 THR A C 1
ATOM 1368 O O . THR A 1 86 ? -0.617 -13.900 24.014 1.00 8.29 88 THR A O 1
ATOM 1379 N N . CYS A 1 87 ? -1.815 -12.985 22.322 1.00 7.24 89 CYS A N 1
ATOM 1380 C CA . CYS A 1 87 ? -2.008 -14.225 21.570 1.00 7.23 89 CYS A CA 1
ATOM 1381 C C . CYS A 1 87 ? -1.407 -14.129 20.170 1.00 6.94 89 CYS A C 1
ATOM 1382 O O . CYS A 1 87 ? -1.787 -14.898 19.284 1.00 6.99 89 CYS A O 1
ATOM 1390 N N . PHE A 1 88 ? -0.451 -13.221 19.957 1.00 6.90 90 PHE A N 1
ATOM 1391 C CA . PHE A 1 88 ? 0.148 -13.046 18.647 1.00 6.66 90 PHE A CA 1
ATOM 1392 C C . PHE A 1 88 ? 1.251 -14.053 18.336 1.00 7.03 90 PHE A C 1
ATOM 1393 O O . PHE A 1 88 ? 1.629 -14.196 17.162 1.00 7.46 90 PHE A O 1
ATOM 1410 N N . ARG A 1 89 ? 1.800 -14.753 19.332 1.00 7.58 91 ARG A N 1
ATOM 1411 C CA . ARG A 1 89 ? 2.757 -15.803 19.032 1.00 8.00 91 ARG A CA 1
ATOM 1412 C C . ARG A 1 89 ? 2.101 -16.781 18.067 1.00 7.85 91 ARG A C 1
ATOM 1413 O O . ARG A 1 89 ? 0.957 -17.179 18.277 1.00 7.75 91 ARG A O 1
ATOM 1434 N N . PRO A 1 90 ? 2.793 -17.214 17.020 1.00 8.28 92 PRO A N 1
ATOM 1435 C CA . PRO A 1 90 ? 2.108 -18.006 15.985 1.00 8.76 92 PRO A CA 1
ATOM 1436 C C . PRO A 1 90 ? 1.351 -19.207 16.501 1.00 8.39 92 PRO A C 1
ATOM 1437 O O . PRO A 1 90 ? 0.216 -19.432 16.047 1.00 9.15 92 PRO A O 1
ATOM 1448 N N . GLU A 1 91 ? 1.916 -19.949 17.446 1.00 8.88 93 GLU A N 1
ATOM 1449 C CA A GLU A 1 91 ? 1.288 -21.146 17.988 0.60 9.30 93 GLU A CA 1
ATOM 1450 C CA B GLU A 1 91 ? 1.222 -21.150 17.892 0.40 8.29 93 GLU A CA 1
ATOM 1451 C C . GLU A 1 91 ? 0.028 -20.846 18.786 1.00 9.05 93 GLU A C 1
ATOM 1452 O O . GLU A 1 91 ? -0.742 -21.773 19.081 1.00 10.49 93 GLU A O 1
ATOM 1475 N N . LEU A 1 92 ? -0.182 -19.591 19.173 1.00 7.69 94 LEU A N 1
ATOM 1476 C CA . LEU A 1 92 ? -1.322 -19.220 19.998 1.00 8.16 94 LEU A CA 1
ATOM 1477 C C . LEU A 1 92 ? -2.501 -18.676 19.201 1.00 6.91 94 LEU A C 1
ATOM 1478 O O . LEU A 1 92 ? -3.574 -18.477 19.780 1.00 7.74 94 LEU A O 1
ATOM 1494 N N . VAL A 1 93 ? -2.329 -18.399 17.912 1.00 7.07 95 VAL A N 1
ATOM 1495 C CA . VAL A 1 93 ? -3.351 -17.685 17.141 1.00 6.48 95 VAL A CA 1
ATOM 1496 C C . VAL A 1 93 ? -4.600 -18.534 16.946 1.00 6.41 95 VAL A C 1
ATOM 1497 O O . VAL A 1 93 ? -5.710 -18.112 17.275 1.00 7.04 95 VAL A O 1
ATOM 1510 N N . LYS A 1 94 ? -4.446 -19.704 16.350 1.00 6.76 96 LYS A N 1
ATOM 1511 C CA . LYS A 1 94 ? -5.604 -20.550 16.076 1.00 6.89 96 LYS A CA 1
ATOM 1512 C C . LYS A 1 94 ? -6.271 -20.981 17.371 1.00 7.04 96 LYS A C 1
ATOM 1513 O O . LYS A 1 94 ? -7.505 -20.899 17.462 1.00 6.97 96 LYS A O 1
ATOM 1532 N N . PRO A 1 95 ? -5.537 -21.349 18.426 1.00 7.31 97 PRO A N 1
ATOM 1533 C CA . PRO A 1 95 ? -6.211 -21.632 19.703 1.00 7.91 97 PRO A CA 1
ATOM 1534 C C . PRO A 1 95 ? -6.947 -20.429 20.265 1.00 7.57 97 PRO A C 1
ATOM 1535 O O . PRO A 1 95 ? -8.021 -20.601 20.880 1.00 8.39 97 PRO A O 1
ATOM 1546 N N . ALA A 1 96 ? -6.449 -19.210 20.047 1.00 7.31 98 ALA A N 1
ATOM 1547 C CA . ALA A 1 96 ? -7.158 -18.038 20.546 1.00 7.69 98 ALA A CA 1
ATOM 1548 C C . ALA A 1 96 ? -8.471 -17.853 19.791 1.00 6.94 98 ALA A C 1
ATOM 1549 O O . ALA A 1 96 ? -9.496 -17.503 20.393 1.00 7.41 98 ALA A O 1
ATOM 1556 N N . LEU A 1 97 ? -8.462 -18.066 18.474 1.00 6.66 99 LEU A N 1
ATOM 1557 C CA . LEU A 1 97 ? -9.700 -18.017 17.722 1.00 6.75 99 LEU A CA 1
ATOM 1558 C C . LEU A 1 97 ? -10.658 -19.094 18.196 1.00 6.44 99 LEU A C 1
ATOM 1559 O O . LEU A 1 97 ? -11.863 -18.838 18.359 1.00 7.41 99 LEU A O 1
ATOM 1575 N N . GLU A 1 98 ? -10.163 -20.321 18.378 1.00 6.80 100 GLU A N 1
ATOM 1576 C CA . GLU A 1 98 ? -11.027 -21.400 18.824 1.00 7.39 100 GLU A CA 1
ATOM 1577 C C . GLU A 1 98 ? -11.650 -21.097 20.175 1.00 7.43 100 GLU A C 1
ATOM 1578 O O . GLU A 1 98 ? -12.815 -21.440 20.411 1.00 8.21 100 GLU A O 1
ATOM 1590 N N . LYS A 1 99 ? -10.904 -20.457 21.074 1.00 8.07 101 LYS A N 1
ATOM 1591 C CA . LYS A 1 99 ? -11.482 -20.054 22.360 1.00 9.45 101 LYS A CA 1
ATOM 1592 C C . LYS A 1 99 ? -12.551 -18.985 22.184 1.00 8.80 101 LYS A C 1
ATOM 1593 O O . LYS A 1 99 ? -13.616 -19.065 22.817 1.00 9.65 101 LYS A O 1
ATOM 1612 N N . SER A 1 100 ? -12.293 -17.988 21.337 1.00 7.68 102 SER A N 1
ATOM 1613 C CA . SER A 1 100 ? -13.312 -16.988 21.049 1.00 7.90 102 SER A CA 1
ATOM 1614 C C . SER A 1 100 ? -14.573 -17.637 20.498 1.00 7.01 102 SER A C 1
ATOM 1615 O O . SER A 1 100 ? -15.683 -17.277 20.905 1.00 7.67 102 SER A O 1
ATOM 1623 N N . LEU A 1 101 ? -14.429 -18.609 19.585 1.00 7.99 103 LEU A N 1
ATOM 1624 C CA . LEU A 1 101 ? -15.584 -19.288 19.006 1.00 8.15 103 LEU A CA 1
ATOM 1625 C C . LEU A 1 101 ? -16.354 -20.043 20.071 1.00 8.23 103 LEU A C 1
ATOM 1626 O O . LEU A 1 101 ? -17.591 -20.047 20.075 1.00 9.24 103 LEU A O 1
ATOM 1642 N N . LYS A 1 102 ? -15.638 -20.686 20.991 1.00 8.38 104 LYS A N 1
ATOM 1643 C CA . LYS A 1 102 ? -16.311 -21.378 22.083 1.00 10.97 104 LYS A CA 1
ATOM 1644 C C . LYS A 1 102 ? -17.095 -20.391 22.936 1.00 9.96 104 LYS A C 1
ATOM 1645 O O . LYS A 1 102 ? -18.262 -20.633 23.281 1.00 11.01 104 LYS A O 1
ATOM 1664 N N . LYS A 1 103 ? -16.464 -19.276 23.307 1.00 9.92 105 LYS A N 1
ATOM 1665 C CA . LYS A 1 103 ? -17.146 -18.276 24.125 1.00 11.12 105 LYS A CA 1
ATOM 1666 C C . LYS A 1 103 ? -18.361 -17.715 23.405 1.00 9.64 105 LYS A C 1
ATOM 1667 O O . LYS A 1 103 ? -19.405 -17.490 24.031 1.00 11.69 105 LYS A O 1
ATOM 1686 N N . LEU A 1 104 ? -18.240 -17.467 22.100 1.00 10.51 106 LEU A N 1
ATOM 1687 C CA . LEU A 1 104 ? -19.312 -16.933 21.286 1.00 9.93 106 LEU A CA 1
ATOM 1688 C C . LEU A 1 104 ? -20.369 -17.972 20.945 1.00 9.69 106 LEU A C 1
ATOM 1689 O O . LEU A 1 104 ? -21.401 -17.612 20.380 1.00 10.64 106 LEU A O 1
ATOM 1705 N N . GLN A 1 105 ? -20.127 -19.252 21.226 1.00 9.55 107 GLN A N 1
ATOM 1706 C CA . GLN A 1 105 ? -21.019 -20.335 20.827 1.00 10.49 107 GLN A CA 1
ATOM 1707 C C . GLN A 1 105 ? -21.245 -20.327 19.322 1.00 9.10 107 GLN A C 1
ATOM 1708 O O . GLN A 1 105 ? -22.365 -20.536 18.859 1.00 11.44 107 GLN A O 1
ATOM 1722 N N . LEU A 1 106 ? -20.179 -20.106 18.554 1.00 8.51 108 LEU A N 1
ATOM 1723 C CA . LEU A 1 106 ? -20.250 -20.116 17.105 1.00 8.89 108 LEU A CA 1
ATOM 1724 C C . LEU A 1 106 ? -19.287 -21.144 16.522 1.00 9.35 108 LEU A C 1
ATOM 1725 O O . LEU A 1 106 ? -18.266 -21.461 17.129 1.00 9.42 108 LEU A O 1
ATOM 1741 N N . ASP A 1 107 ? -19.581 -21.601 15.310 1.00 8.96 109 ASP A N 1
ATOM 1742 C CA . ASP A 1 107 ? -18.643 -22.459 14.588 1.00 9.40 109 ASP A CA 1
ATOM 1743 C C . ASP A 1 107 ? -17.670 -21.680 13.716 1.00 7.86 109 ASP A C 1
ATOM 1744 O O . ASP A 1 107 ? -16.596 -22.194 13.384 1.00 8.61 109 ASP A O 1
ATOM 1753 N N . TYR A 1 108 ? -18.018 -20.451 13.339 1.00 7.93 110 TYR A N 1
ATOM 1754 C CA . TYR A 1 108 ? -17.153 -19.589 12.555 1.00 7.66 110 TYR A CA 1
ATOM 1755 C C . TYR A 1 108 ? -17.525 -18.143 12.851 1.00 7.03 110 TYR A C 1
ATOM 1756 O O . TYR A 1 108 ? -18.638 -17.858 13.299 1.00 7.55 110 TYR A O 1
ATOM 1774 N N . VAL A 1 109 ? -16.571 -17.236 12.638 1.00 6.89 111 VAL A N 1
ATOM 1775 C CA . VAL A 1 109 ? -16.851 -15.801 12.599 1.00 5.98 111 VAL A CA 1
ATOM 1776 C C . VAL A 1 109 ? -16.727 -15.297 11.163 1.00 6.21 111 VAL A C 1
ATOM 1777 O O . VAL A 1 109 ? -15.998 -15.853 10.334 1.00 6.89 111 VAL A O 1
ATOM 1790 N N . ASP A 1 110 ? -17.446 -14.213 10.868 1.00 6.10 112 ASP A N 1
ATOM 1791 C CA . ASP A 1 110 ? -17.321 -13.612 9.544 1.00 6.01 112 ASP A CA 1
ATOM 1792 C C . ASP A 1 110 ? -16.009 -12.883 9.369 1.00 5.96 112 ASP A C 1
ATOM 1793 O O . ASP A 1 110 ? -15.486 -12.845 8.248 1.00 6.54 112 ASP A O 1
ATOM 1802 N N . LEU A 1 111 ? -15.456 -12.326 10.434 1.00 5.69 113 LEU A N 1
ATOM 1803 C CA . LEU A 1 111 ? -14.251 -11.509 10.346 1.00 6.04 113 LEU A CA 1
ATOM 1804 C C . LEU A 1 111 ? -13.461 -11.689 11.631 1.00 5.41 113 LEU A C 1
ATOM 1805 O O . LEU A 1 111 ? -14.017 -11.639 12.735 1.00 5.76 113 LEU A O 1
ATOM 1821 N N . TYR A 1 112 ? -12.162 -11.907 11.478 1.00 5.35 114 TYR A N 1
ATOM 1822 C CA . TYR A 1 112 ? -11.245 -12.043 12.597 1.00 5.23 114 TYR A CA 1
ATOM 1823 C C . TYR A 1 112 ? -10.051 -11.160 12.288 1.00 5.20 114 TYR A C 1
ATOM 1824 O O . TYR A 1 112 ? -9.451 -11.263 11.209 1.00 5.91 114 TYR A O 1
ATOM 1842 N N . ILE A 1 113 ? -9.731 -10.254 13.210 1.00 5.16 115 ILE A N 1
ATOM 1843 C CA . ILE A 1 113 ? -8.725 -9.239 12.948 1.00 5.12 115 ILE A CA 1
ATOM 1844 C C . ILE A 1 113 ? -7.714 -9.155 14.089 1.00 5.02 115 ILE A C 1
ATOM 1845 O O . ILE A 1 113 ? -8.029 -9.368 15.267 1.00 5.45 115 ILE A O 1
ATOM 1861 N N . MET A 1 114 ? -6.462 -8.863 13.736 1.00 5.08 116 MET A N 1
ATOM 1862 C CA . MET A 1 114 ? -5.472 -8.513 14.759 1.00 5.20 116 MET A CA 1
ATOM 1863 C C . MET A 1 114 ? -5.881 -7.203 15.423 1.00 5.09 116 MET A C 1
ATOM 1864 O O . MET A 1 114 ? -6.115 -6.199 14.739 1.00 6.65 116 MET A O 1
ATOM 1878 N N . HIS A 1 115 ? -5.939 -7.168 16.755 1.00 4.93 117 HIS A N 1
ATOM 1879 C CA . HIS A 1 115 ? -6.442 -5.961 17.433 1.00 5.17 117 HIS A CA 1
ATOM 1880 C C . HIS A 1 115 ? -5.480 -4.788 17.327 1.00 5.05 117 HIS A C 1
ATOM 1881 O O . HIS A 1 115 ? -5.911 -3.621 17.355 1.00 5.43 117 HIS A O 1
ATOM 1895 N N . TYR A 1 116 ? -4.182 -5.078 17.264 1.00 5.24 118 TYR A N 1
ATOM 1896 C CA . TYR A 1 116 ? -3.107 -4.098 17.146 1.00 5.18 118 TYR A CA 1
ATOM 1897 C C . TYR A 1 116 ? -1.952 -4.772 16.414 1.00 5.25 118 TYR A C 1
ATOM 1898 O O . TYR A 1 116 ? -1.969 -6.004 16.227 1.00 5.76 118 TYR A O 1
ATOM 1916 N N . PRO A 1 117 ? -0.917 -4.031 16.027 1.00 5.44 119 PRO A N 1
ATOM 1917 C CA . PRO A 1 117 ? 0.286 -4.653 15.445 1.00 5.61 119 PRO A CA 1
ATOM 1918 C C . PRO A 1 117 ? 1.348 -5.034 16.474 1.00 5.61 119 PRO A C 1
ATOM 1919 O O . PRO A 1 117 ? 2.420 -5.528 16.080 1.00 7.17 119 PRO A O 1
ATOM 1930 N N . VAL A 1 118 ? 1.102 -4.777 17.757 1.00 5.81 120 VAL A N 1
ATOM 1931 C CA . VAL A 1 118 ? 2.086 -4.928 18.823 1.00 5.52 120 VAL A CA 1
ATOM 1932 C C . VAL A 1 118 ? 1.731 -6.137 19.678 1.00 6.10 120 VAL A C 1
ATOM 1933 O O . VAL A 1 118 ? 0.638 -6.167 20.274 1.00 6.38 120 VAL A O 1
ATOM 1946 N N . PRO A 1 119 ? 2.649 -7.094 19.849 1.00 5.56 121 PRO A N 1
ATOM 1947 C CA . PRO A 1 119 ? 2.421 -8.232 20.737 1.00 5.79 121 PRO A CA 1
ATOM 1948 C C . PRO A 1 119 ? 2.825 -7.911 22.167 1.00 6.75 121 PRO A C 1
ATOM 1949 O O . PRO A 1 119 ? 3.788 -7.180 22.422 1.00 8.46 121 PRO A O 1
ATOM 1960 N N . MET A 1 120 ? 2.115 -8.511 23.110 1.00 6.55 122 MET A N 1
ATOM 1961 C CA . MET A 1 120 ? 2.449 -8.445 24.534 1.00 6.74 122 MET A CA 1
ATOM 1962 C C . MET A 1 120 ? 2.676 -9.855 25.076 1.00 6.44 122 MET A C 1
ATOM 1963 O O . MET A 1 120 ? 2.294 -10.859 24.449 1.00 7.02 122 MET A O 1
ATOM 1977 N N . LYS A 1 121 ? 3.302 -9.936 26.252 1.00 7.25 123 LYS A N 1
ATOM 1978 C CA . LYS A 1 121 ? 3.625 -11.207 26.878 1.00 7.05 123 LYS A CA 1
ATOM 1979 C C . LYS A 1 121 ? 2.406 -12.106 26.944 1.00 7.11 123 LYS A C 1
ATOM 1980 O O . LYS A 1 121 ? 1.342 -11.713 27.436 1.00 7.65 123 LYS A O 1
ATOM 1999 N N . SER A 1 122 ? 2.576 -13.352 26.511 1.00 7.73 124 SER A N 1
ATOM 2000 C CA . SER A 1 122 ? 1.464 -14.291 26.547 1.00 8.19 124 SER A CA 1
ATOM 2001 C C . SER A 1 122 ? 1.116 -14.660 27.979 1.00 8.57 124 SER A C 1
ATOM 2002 O O . SER A 1 122 ? 1.967 -14.666 28.874 1.00 10.72 124 SER A O 1
ATOM 2010 N N . GLY A 1 123 ? -0.144 -14.977 28.187 1.00 9.52 125 GLY A N 1
ATOM 2011 C CA . GLY A 1 123 ? -0.625 -15.333 29.506 1.00 11.92 125 GLY A CA 1
ATOM 2012 C C . GLY A 1 123 ? -2.048 -14.848 29.701 1.00 11.56 125 GLY A C 1
ATOM 2013 O O . GLY A 1 123 ? -2.634 -14.200 28.842 1.00 11.32 125 GLY A O 1
ATOM 2017 N N . ASP A 1 124 ? -2.568 -15.128 30.898 1.00 13.64 126 ASP A N 1
ATOM 2018 C CA . ASP A 1 124 ? -3.981 -14.880 31.159 1.00 14.06 126 ASP A CA 1
ATOM 2019 C C . ASP A 1 124 ? -4.297 -13.398 31.296 1.00 11.91 126 ASP A C 1
ATOM 2020 O O . ASP A 1 124 ? -5.405 -12.967 30.951 1.00 15.02 126 ASP A O 1
ATOM 2029 N N . ASN A 1 125 ? -3.361 -12.609 31.788 1.00 11.24 127 ASN A N 1
ATOM 2030 C CA . ASN A 1 125 ? -3.578 -11.188 31.976 1.00 10.48 127 ASN A CA 1
ATOM 2031 C C . ASN A 1 125 ? -3.540 -10.515 30.616 1.00 8.55 127 ASN A C 1
ATOM 2032 O O . ASN A 1 125 ? -2.555 -10.643 29.887 1.00 9.06 127 ASN A O 1
ATOM 2043 N N . ASP A 1 126 ? -4.618 -9.806 30.266 1.00 9.14 128 ASP A N 1
ATOM 2044 C CA . ASP A 1 126 ? -4.671 -9.094 29.001 1.00 7.16 128 ASP A CA 1
ATOM 2045 C C . ASP A 1 126 ? -3.748 -7.897 28.968 1.00 7.07 128 ASP A C 1
ATOM 2046 O O . ASP A 1 126 ? -3.385 -7.447 27.883 1.00 7.42 128 ASP A O 1
ATOM 2055 N N . PHE A 1 127 ? -3.373 -7.368 30.134 1.00 7.32 129 PHE A N 1
ATOM 2056 C CA . PHE A 1 127 ? -2.528 -6.184 30.244 1.00 7.72 129 PHE A CA 1
ATOM 2057 C C . PHE A 1 127 ? -1.373 -6.505 31.181 1.00 7.58 129 PHE A C 1
ATOM 2058 O O . PHE A 1 127 ? -1.304 -6.021 32.318 1.00 9.02 129 PHE A O 1
ATOM 2075 N N . PRO A 1 128 ? -0.479 -7.395 30.759 1.00 6.95 130 PRO A N 1
ATOM 2076 C CA . PRO A 1 128 ? 0.657 -7.747 31.609 1.00 7.71 130 PRO A CA 1
ATOM 2077 C C . PRO A 1 128 ? 1.561 -6.549 31.810 1.00 7.02 130 PRO A C 1
ATOM 2078 O O . PRO A 1 128 ? 1.896 -5.835 30.865 1.00 7.23 130 PRO A O 1
ATOM 2089 N N . VAL A 1 129 ? 1.977 -6.344 33.064 1.00 7.40 131 VAL A N 1
ATOM 2090 C CA . VAL A 1 129 ? 2.803 -5.198 33.421 1.00 7.45 131 VAL A CA 1
ATOM 2091 C C . VAL A 1 129 ? 3.884 -5.601 34.412 1.00 7.85 131 VAL A C 1
ATOM 2092 O O . VAL A 1 129 ? 3.747 -6.570 35.166 1.00 8.21 131 VAL A O 1
ATOM 2105 N N . ASN A 1 130 ? 4.951 -4.785 34.450 1.00 7.85 132 ASN A N 1
ATOM 2106 C CA . ASN A 1 130 ? 5.973 -4.902 35.483 1.00 8.28 132 ASN A CA 1
ATOM 2107 C C . ASN A 1 130 ? 5.529 -4.148 36.732 1.00 8.63 132 ASN A C 1
ATOM 2108 O O . ASN A 1 130 ? 4.419 -3.590 36.789 1.00 8.58 132 ASN A O 1
ATOM 2119 N N . GLU A 1 131 ? 6.389 -4.146 37.756 1.00 9.08 133 GLU A N 1
ATOM 2120 C CA . GLU A 1 131 ? 6.030 -3.528 39.028 1.00 9.53 133 GLU A CA 1
ATOM 2121 C C . GLU A 1 131 ? 5.832 -2.026 38.914 1.00 9.39 133 GLU A C 1
ATOM 2122 O O . GLU A 1 131 ? 5.186 -1.421 39.789 1.00 10.75 133 GLU A O 1
ATOM 2134 N N . GLN A 1 132 ? 6.383 -1.399 37.890 1.00 8.99 134 GLN A N 1
ATOM 2135 C CA . GLN A 1 132 ? 6.199 0.024 37.649 1.00 8.90 134 GLN A CA 1
ATOM 2136 C C . GLN A 1 132 ? 4.993 0.308 36.769 1.00 8.56 134 GLN A C 1
ATOM 2137 O O . GLN A 1 132 ? 4.702 1.482 36.505 1.00 9.56 134 GLN A O 1
ATOM 2151 N N . GLY A 1 133 ? 4.292 -0.711 36.300 1.00 8.35 135 GLY A N 1
ATOM 2152 C CA . GLY A 1 133 ? 3.136 -0.508 35.445 1.00 8.82 135 GLY A CA 1
ATOM 2153 C C . GLY A 1 133 ? 3.427 -0.443 33.964 1.00 7.59 135 GLY A C 1
ATOM 2154 O O . GLY A 1 133 ? 2.510 -0.218 33.173 1.00 8.93 135 GLY A O 1
ATOM 2158 N N . LYS A 1 134 ? 4.670 -0.629 33.565 1.00 7.50 136 LYS A N 1
ATOM 2159 C CA . LYS A 1 134 ? 5.033 -0.656 32.155 1.00 7.51 136 LYS A CA 1
ATOM 2160 C C . LYS A 1 134 ? 4.650 -2.002 31.532 1.00 6.94 136 LYS A C 1
ATOM 2161 O O . LYS A 1 134 ? 4.690 -3.039 32.198 1.00 7.38 136 LYS A O 1
ATOM 2180 N N . SER A 1 135 ? 4.246 -1.988 30.268 1.00 6.84 137 SER A N 1
ATOM 2181 C CA . SER A 1 135 ? 3.757 -3.217 29.662 1.00 6.47 137 SER A CA 1
ATOM 2182 C C . SER A 1 135 ? 4.873 -4.216 29.416 1.00 6.53 137 SER A C 1
ATOM 2183 O O . SER A 1 135 ? 5.976 -3.859 28.984 1.00 7.46 137 SER A O 1
ATOM 2191 N N . LEU A 1 136 ? 4.571 -5.485 29.644 1.00 6.81 138 LEU A N 1
ATOM 2192 C CA . LEU A 1 136 ? 5.478 -6.585 29.309 1.00 6.86 138 LEU A CA 1
ATOM 2193 C C . LEU A 1 136 ? 5.234 -6.938 27.841 1.00 6.48 138 LEU A C 1
ATOM 2194 O O . LEU A 1 136 ? 4.151 -7.438 27.468 1.00 7.21 138 LEU A O 1
ATOM 2210 N N . LEU A 1 137 ? 6.224 -6.648 27.000 1.00 6.81 139 LEU A N 1
ATOM 2211 C CA . LEU A 1 137 ? 6.086 -6.705 25.554 1.00 6.81 139 LEU A CA 1
ATOM 2212 C C . LEU A 1 137 ? 6.747 -7.949 24.988 1.00 8.46 139 LEU A C 1
ATOM 2213 O O . LEU A 1 137 ? 7.604 -8.562 25.618 1.00 14.15 139 LEU A O 1
ATOM 2229 N N . ASP A 1 138 ? 6.487 -8.250 23.720 1.00 7.55 140 ASP A N 1
ATOM 2230 C CA . ASP A 1 138 ? 7.055 -9.417 23.047 1.00 7.59 140 ASP A CA 1
ATOM 2231 C C . ASP A 1 138 ? 7.683 -8.953 21.744 1.00 7.50 140 ASP A C 1
ATOM 2232 O O . ASP A 1 138 ? 7.581 -7.788 21.367 1.00 8.24 140 ASP A O 1
ATOM 2241 N N A THR A 1 139 ? 8.258 -9.870 20.959 0.36 7.63 141 THR A N 1
ATOM 2242 N N B THR A 1 139 ? 8.439 -9.885 21.205 0.64 8.21 141 THR A N 1
ATOM 2243 C CA A THR A 1 139 ? 9.080 -9.520 19.784 0.36 8.11 141 THR A CA 1
ATOM 2244 C CA B THR A 1 139 ? 9.094 -9.821 19.909 0.64 8.24 141 THR A CA 1
ATOM 2245 C C A THR A 1 139 ? 8.559 -10.053 18.436 0.36 7.91 141 THR A C 1
ATOM 2246 C C B THR A 1 139 ? 8.407 -10.923 19.098 0.64 10.48 141 THR A C 1
ATOM 2247 O O A THR A 1 139 ? 9.210 -9.919 17.395 0.36 7.82 141 THR A O 1
ATOM 2248 O O B THR A 1 139 ? 8.765 -12.095 19.180 0.64 11.32 141 THR A O 1
ATOM 2269 N N . VAL A 1 140 ? 7.346 -10.559 18.417 1.00 8.50 142 VAL A N 1
ATOM 2270 C CA . VAL A 1 140 ? 6.754 -11.351 17.349 1.00 7.99 142 VAL A CA 1
ATOM 2271 C C . VAL A 1 140 ? 6.491 -10.455 16.157 1.00 7.42 142 VAL A C 1
ATOM 2272 O O . VAL A 1 140 ? 5.844 -9.420 16.304 1.00 10.46 142 VAL A O 1
ATOM 2286 N N . ASP A 1 141 ? 6.938 -10.865 14.977 1.00 8.07 143 ASP A N 1
ATOM 2287 C CA . ASP A 1 141 ? 6.625 -10.137 13.743 1.00 9.19 143 ASP A CA 1
ATOM 2288 C C . ASP A 1 141 ? 5.161 -10.339 13.407 1.00 7.87 143 ASP A C 1
ATOM 2289 O O . ASP A 1 141 ? 4.706 -11.479 13.302 1.00 8.20 143 ASP A O 1
ATOM 2298 N N . PHE A 1 142 ? 4.424 -9.245 13.226 1.00 7.90 144 PHE A N 1
ATOM 2299 C CA . PHE A 1 142 ? 3.024 -9.410 12.875 1.00 6.88 144 PHE A CA 1
ATOM 2300 C C . PHE A 1 142 ? 2.819 -10.127 11.551 1.00 6.72 144 PHE A C 1
ATOM 2301 O O . PHE A 1 142 ? 1.720 -10.630 11.315 1.00 6.91 144 PHE A O 1
ATOM 2318 N N . CYS A 1 143 ? 3.820 -10.158 10.668 1.00 7.71 145 CYS A N 1
ATOM 2319 C CA . CYS A 1 143 ? 3.687 -10.955 9.454 1.00 7.58 145 CYS A CA 1
ATOM 2320 C C . CYS A 1 143 ? 3.644 -12.441 9.772 1.00 7.62 145 CYS A C 1
ATOM 2321 O O . CYS A 1 143 ? 2.986 -13.208 9.066 1.00 8.73 145 CYS A O 1
ATOM 2329 N N . ASP A 1 144 ? 4.340 -12.882 10.821 1.00 8.29 146 ASP A N 1
ATOM 2330 C CA . ASP A 1 144 ? 4.246 -14.275 11.238 1.00 7.86 146 ASP A CA 1
ATOM 2331 C C . ASP A 1 144 ? 2.885 -14.569 11.858 1.00 7.60 146 ASP A C 1
ATOM 2332 O O . ASP A 1 144 ? 2.313 -15.635 11.609 1.00 8.82 146 ASP A O 1
ATOM 2341 N N . THR A 1 145 ? 2.372 -13.653 12.670 1.00 6.91 147 THR A N 1
ATOM 2342 C CA . THR A 1 145 ? 1.010 -13.794 13.180 1.00 7.34 147 THR A CA 1
ATOM 2343 C C . THR A 1 145 ? 0.020 -13.905 12.021 1.00 6.63 147 THR A C 1
ATOM 2344 O O . THR A 1 145 ? -0.883 -14.759 12.030 1.00 7.47 147 THR A O 1
ATOM 2355 N N . TRP A 1 146 ? 0.210 -13.070 10.997 1.00 6.91 148 TRP A N 1
ATOM 2356 C CA . TRP A 1 146 ? -0.705 -13.012 9.861 1.00 6.49 148 TRP A CA 1
ATOM 2357 C C . TRP A 1 146 ? -0.817 -14.353 9.160 1.00 7.07 148 TRP A C 1
ATOM 2358 O O . TRP A 1 146 ? -1.929 -14.792 8.814 1.00 7.99 148 TRP A O 1
ATOM 2379 N N . GLU A 1 147 ? 0.304 -15.045 8.984 1.00 7.35 149 GLU A N 1
ATOM 2380 C CA . GLU A 1 147 ? 0.270 -16.359 8.349 1.00 8.90 149 GLU A CA 1
ATOM 2381 C C . GLU A 1 147 ? -0.666 -17.316 9.083 1.00 8.01 149 GLU A C 1
ATOM 2382 O O . GLU A 1 147 ? -1.315 -18.166 8.448 1.00 9.55 149 GLU A O 1
ATOM 2394 N N . ARG A 1 148 ? -0.756 -17.216 10.410 1.00 8.91 150 ARG A N 1
ATOM 2395 C CA . ARG A 1 148 ? -1.676 -18.076 11.149 1.00 8.52 150 ARG A CA 1
ATOM 2396 C C . ARG A 1 148 ? -3.126 -17.648 11.032 1.00 9.58 150 ARG A C 1
ATOM 2397 O O . ARG A 1 148 ? -4.024 -18.509 11.075 1.00 10.09 150 ARG A O 1
ATOM 2418 N N . LEU A 1 149 ? -3.401 -16.356 10.873 1.00 8.85 151 LEU A N 1
ATOM 2419 C CA A LEU A 1 149 ? -4.764 -15.957 10.535 0.67 7.58 151 LEU A CA 1
ATOM 2420 C CA B LEU A 1 149 ? -4.761 -15.961 10.532 0.33 7.70 151 LEU A CA 1
ATOM 2421 C C . LEU A 1 149 ? -5.169 -16.527 9.182 1.00 6.99 151 LEU A C 1
ATOM 2422 O O . LEU A 1 149 ? -6.312 -16.963 9.009 1.00 7.38 151 LEU A O 1
ATOM 2453 N N . GLU A 1 150 ? -4.236 -16.544 8.225 1.00 6.95 152 GLU A N 1
ATOM 2454 C CA . GLU A 1 150 ? -4.519 -17.154 6.935 1.00 7.13 152 GLU A CA 1
ATOM 2455 C C . GLU A 1 150 ? -4.878 -18.622 7.093 1.00 7.80 152 GLU A C 1
ATOM 2456 O O . GLU A 1 150 ? -5.822 -19.118 6.461 1.00 8.57 152 GLU A O 1
ATOM 2468 N N . GLU A 1 151 ? -4.156 -19.335 7.960 1.00 8.55 153 GLU A N 1
ATOM 2469 C CA . GLU A 1 151 ? -4.460 -20.736 8.238 1.00 9.90 153 GLU A CA 1
ATOM 2470 C C . GLU A 1 151 ? -5.857 -20.886 8.829 1.00 9.11 153 GLU A C 1
ATOM 2471 O O . GLU A 1 151 ? -6.569 -21.854 8.531 1.00 9.67 153 GLU A O 1
ATOM 2483 N N . CYS A 1 152 ? -6.257 -19.959 9.693 1.00 8.36 154 CYS A N 1
ATOM 2484 C CA . CYS A 1 152 ? -7.596 -20.008 10.273 1.00 7.69 154 CYS A CA 1
ATOM 2485 C C . CYS A 1 152 ? -8.666 -19.868 9.203 1.00 7.69 154 CYS A C 1
ATOM 2486 O O . CYS A 1 152 ? -9.704 -20.544 9.261 1.00 8.95 154 CYS A O 1
ATOM 2494 N N . LYS A 1 153 ? -8.432 -19.001 8.216 1.00 7.47 155 LYS A N 1
ATOM 2495 C CA . LYS A 1 153 ? -9.363 -18.865 7.100 1.00 8.27 155 LYS A CA 1
ATOM 2496 C C . LYS A 1 153 ? -9.409 -20.150 6.278 1.00 9.25 155 LYS A C 1
ATOM 2497 O O . LYS A 1 153 ? -10.496 -20.650 5.940 1.00 10.12 155 LYS A O 1
ATOM 2516 N N . ASP A 1 154 ? -8.251 -20.748 6.008 1.00 8.98 156 ASP A N 1
ATOM 2517 C CA . ASP A 1 154 ? -8.243 -22.000 5.260 1.00 10.79 156 ASP A CA 1
ATOM 2518 C C . ASP A 1 154 ? -8.897 -23.129 6.032 1.00 10.77 156 ASP A C 1
ATOM 2519 O O . ASP A 1 154 ? -9.441 -24.050 5.413 1.00 14.23 156 ASP A O 1
ATOM 2528 N N . ALA A 1 155 ? -8.879 -23.091 7.361 1.00 10.94 157 ALA A N 1
ATOM 2529 C CA . ALA A 1 155 ? -9.550 -24.084 8.195 1.00 11.24 157 ALA A CA 1
ATOM 2530 C C . ALA A 1 155 ? -11.055 -23.870 8.298 1.00 10.24 157 ALA A C 1
ATOM 2531 O O . ALA A 1 155 ? -11.737 -24.699 8.921 1.00 12.95 157 ALA A O 1
ATOM 2538 N N . GLY A 1 156 ? -11.583 -22.803 7.718 1.00 10.01 158 GLY A N 1
ATOM 2539 C CA . GLY A 1 156 ? -13.002 -22.529 7.756 1.00 11.52 158 GLY A CA 1
ATOM 2540 C C . GLY A 1 156 ? -13.516 -21.946 9.048 1.00 9.12 158 GLY A C 1
ATOM 2541 O O . GLY A 1 156 ? -14.741 -21.848 9.238 1.00 11.44 158 GLY A O 1
ATOM 2545 N N . LEU A 1 157 ? -12.623 -21.511 9.931 1.00 8.33 159 LEU A N 1
ATOM 2546 C CA . LEU A 1 157 ? -13.036 -20.949 11.204 1.00 8.17 159 LEU A CA 1
ATOM 2547 C C . LEU A 1 157 ? -13.440 -19.490 11.085 1.00 7.78 159 LEU A C 1
ATOM 2548 O O . LEU A 1 157 ? -14.076 -18.945 11.999 1.00 7.68 159 LEU A O 1
ATOM 2564 N N . VAL A 1 158 ? -13.050 -18.845 9.989 1.00 7.59 160 VAL A N 1
ATOM 2565 C CA . VAL A 1 158 ? -13.306 -17.432 9.760 1.00 7.25 160 VAL A CA 1
ATOM 2566 C C . VAL A 1 158 ? -13.437 -17.220 8.262 1.00 7.28 160 VAL A C 1
ATOM 2567 O O . VAL A 1 158 ? -12.703 -17.820 7.484 1.00 8.20 160 VAL A O 1
ATOM 2580 N N . LYS A 1 159 ? -14.399 -16.396 7.860 1.00 7.18 161 LYS A N 1
ATOM 2581 C CA . LYS A 1 159 ? -14.600 -16.144 6.434 1.00 7.25 161 LYS A CA 1
ATOM 2582 C C . LYS A 1 159 ? -13.607 -15.128 5.881 1.00 6.97 161 LYS A C 1
ATOM 2583 O O . LYS A 1 159 ? -13.066 -15.334 4.789 1.00 7.92 161 LYS A O 1
ATOM 2602 N N . SER A 1 160 ? -13.349 -14.039 6.608 1.00 6.64 162 SER A N 1
ATOM 2603 C CA . SER A 1 160 ? -12.470 -12.969 6.167 1.00 6.39 162 SER A CA 1
ATOM 2604 C C . SER A 1 160 ? -11.537 -12.565 7.296 1.00 6.16 162 SER A C 1
ATOM 2605 O O . SER A 1 160 ? -11.906 -12.640 8.474 1.00 6.15 162 SER A O 1
ATOM 2613 N N . ILE A 1 161 ? -10.324 -12.134 6.936 1.00 6.06 163 ILE A N 1
ATOM 2614 C CA . ILE A 1 161 ? -9.343 -11.726 7.936 1.00 5.88 163 ILE A CA 1
ATOM 2615 C C . ILE A 1 161 ? -8.870 -10.306 7.648 1.00 5.65 163 ILE A C 1
ATOM 2616 O O . ILE A 1 161 ? -8.841 -9.853 6.502 1.00 5.67 163 ILE A O 1
ATOM 2632 N N . GLY A 1 162 ? -8.487 -9.604 8.711 1.00 5.47 164 GLY A N 1
ATOM 2633 C CA . GLY A 1 162 ? -8.075 -8.220 8.614 1.00 5.27 164 GLY A CA 1
ATOM 2634 C C . GLY A 1 162 ? -7.291 -7.786 9.828 1.00 5.16 164 GLY A C 1
ATOM 2635 O O . GLY A 1 162 ? -6.826 -8.610 10.619 1.00 5.26 164 GLY A O 1
ATOM 2639 N N . VAL A 1 163 ? -7.120 -6.467 9.950 1.00 4.99 165 VAL A N 1
ATOM 2640 C CA . VAL A 1 163 ? -6.295 -5.902 11.003 1.00 4.92 165 VAL A CA 1
ATOM 2641 C C . VAL A 1 163 ? -7.013 -4.706 11.620 1.00 4.75 165 VAL A C 1
ATOM 2642 O O . VAL A 1 163 ? -8.020 -4.203 11.107 1.00 4.76 165 VAL A O 1
ATOM 2655 N N . SER A 1 164 ? -6.464 -4.234 12.740 1.00 4.71 166 SER A N 1
ATOM 2656 C CA . SER A 1 164 ? -6.930 -3.056 13.442 1.00 5.29 166 SER A CA 1
ATOM 2657 C C . SER A 1 164 ? -5.726 -2.266 13.943 1.00 4.59 166 SER A C 1
ATOM 2658 O O . SER A 1 164 ? -4.717 -2.845 14.376 1.00 4.72 166 SER A O 1
ATOM 2666 N N . ASN A 1 165 ? -5.809 -0.939 13.810 1.00 4.50 167 ASN A N 1
ATOM 2667 C CA . ASN A 1 165 ? -4.789 -0.054 14.369 1.00 4.68 167 ASN A CA 1
ATOM 2668 C C . ASN A 1 165 ? -3.426 -0.242 13.708 1.00 4.67 167 ASN A C 1
ATOM 2669 O O . ASN A 1 165 ? -2.388 -0.005 14.343 1.00 5.22 167 ASN A O 1
ATOM 2680 N N . PHE A 1 166 ? -3.416 -0.610 12.424 1.00 4.69 168 PHE A N 1
ATOM 2681 C CA . PHE A 1 166 ? -2.172 -0.625 11.660 1.00 4.84 168 PHE A CA 1
ATOM 2682 C C . PHE A 1 166 ? -1.970 0.698 10.935 1.00 4.84 168 PHE A C 1
ATOM 2683 O O . PHE A 1 166 ? -2.937 1.352 10.510 1.00 5.72 168 PHE A O 1
ATOM 2700 N N . ASN A 1 167 ? -0.721 1.110 10.807 1.00 5.01 169 ASN A N 1
ATOM 2701 C CA . ASN A 1 167 ? -0.386 2.282 10.012 1.00 5.08 169 ASN A CA 1
ATOM 2702 C C . ASN A 1 167 ? 0.011 1.862 8.600 1.00 5.22 169 ASN A C 1
ATOM 2703 O O . ASN A 1 167 ? 0.045 0.678 8.251 1.00 5.60 169 ASN A O 1
ATOM 2714 N N . HIS A 1 168 ? 0.263 2.860 7.759 1.00 5.71 170 HIS A N 1
ATOM 2715 C CA . HIS A 1 168 ? 0.591 2.636 6.352 1.00 6.84 170 HIS A CA 1
ATOM 2716 C C . HIS A 1 168 ? 1.770 1.684 6.166 1.00 5.94 170 HIS A C 1
ATOM 2717 O O . HIS A 1 168 ? 1.718 0.745 5.359 1.00 6.86 170 HIS A O 1
ATOM 2731 N N . ARG A 1 169 ? 2.865 1.941 6.891 1.00 6.84 171 ARG A N 1
ATOM 2732 C CA . ARG A 1 169 ? 4.058 1.109 6.786 1.00 6.59 171 ARG A CA 1
ATOM 2733 C C . ARG A 1 169 ? 3.742 -0.337 7.128 1.00 6.03 171 ARG A C 1
ATOM 2734 O O . ARG A 1 169 ? 4.276 -1.274 6.512 1.00 6.87 171 ARG A O 1
ATOM 2755 N N . GLN A 1 170 ? 2.918 -0.530 8.155 1.00 5.83 172 GLN A N 1
ATOM 2756 C CA . GLN A 1 170 ? 2.600 -1.877 8.621 1.00 5.87 172 GLN A CA 1
ATOM 2757 C C . GLN A 1 170 ? 1.695 -2.606 7.632 1.00 5.82 172 GLN A C 1
ATOM 2758 O O . GLN A 1 170 ? 1.875 -3.809 7.383 1.00 6.30 172 GLN A O 1
ATOM 2772 N N . LEU A 1 171 ? 0.714 -1.916 7.063 1.00 5.76 173 LEU A N 1
ATOM 2773 C CA . LEU A 1 171 ? -0.093 -2.515 6.001 1.00 6.04 173 LEU A CA 1
ATOM 2774 C C . LEU A 1 171 ? 0.780 -2.914 4.817 1.00 6.49 173 LEU A C 1
ATOM 2775 O O . LEU A 1 171 ? 0.616 -4.006 4.254 1.00 6.71 173 LEU A O 1
ATOM 2791 N N . GLU A 1 172 ? 1.715 -2.039 4.445 1.00 6.71 174 GLU A N 1
ATOM 2792 C CA . GLU A 1 172 ? 2.630 -2.357 3.358 1.00 6.64 174 GLU A CA 1
ATOM 2793 C C . GLU A 1 172 ? 3.454 -3.597 3.685 1.00 6.58 174 GLU A C 1
ATOM 2794 O O . GLU A 1 172 ? 3.682 -4.445 2.809 1.00 7.79 174 GLU A O 1
ATOM 2806 N N . ARG A 1 173 ? 3.899 -3.753 4.935 1.00 6.76 175 ARG A N 1
ATOM 2807 C CA . ARG A 1 173 ? 4.624 -4.969 5.293 1.00 7.49 175 ARG A CA 1
ATOM 2808 C C . ARG A 1 173 ? 3.794 -6.218 5.032 1.00 6.96 175 ARG A C 1
ATOM 2809 O O . ARG A 1 173 ? 4.316 -7.213 4.534 1.00 8.02 175 ARG A O 1
ATOM 2830 N N . ILE A 1 174 ? 2.519 -6.230 5.426 1.00 6.91 176 ILE A N 1
ATOM 2831 C CA . ILE A 1 174 ? 1.699 -7.406 5.117 1.00 6.58 176 ILE A CA 1
ATOM 2832 C C . ILE A 1 174 ? 1.536 -7.577 3.614 1.00 6.50 176 ILE A C 1
ATOM 2833 O O . ILE A 1 174 ? 1.735 -8.673 3.082 1.00 7.48 176 ILE A O 1
ATOM 2849 N N . LEU A 1 175 ? 1.174 -6.508 2.910 1.00 6.84 177 LEU A N 1
ATOM 2850 C CA . LEU A 1 175 ? 0.886 -6.636 1.486 1.00 7.27 177 LEU A CA 1
ATOM 2851 C C . LEU A 1 175 ? 2.096 -7.073 0.694 1.00 7.82 177 LEU A C 1
ATOM 2852 O O . LEU A 1 175 ? 1.940 -7.720 -0.351 1.00 8.86 177 LEU A O 1
ATOM 2868 N N . ASN A 1 176 ? 3.292 -6.737 1.161 1.00 7.64 178 ASN A N 1
ATOM 2869 C CA . ASN A 1 176 ? 4.533 -7.022 0.465 1.00 8.75 178 ASN A CA 1
ATOM 2870 C C . ASN A 1 176 ? 5.240 -8.244 1.033 1.00 8.63 178 ASN A C 1
ATOM 2871 O O . ASN A 1 176 ? 6.329 -8.583 0.566 1.00 10.33 178 ASN A O 1
ATOM 2882 N N . LYS A 1 177 ? 4.637 -8.952 1.973 1.00 8.94 179 LYS A N 1
ATOM 2883 C CA . LYS A 1 177 ? 5.376 -10.042 2.581 1.00 9.17 179 LYS A CA 1
ATOM 2884 C C . LYS A 1 177 ? 5.542 -11.190 1.594 1.00 9.30 179 LYS A C 1
ATOM 2885 O O . LYS A 1 177 ? 4.619 -11.525 0.843 1.00 10.76 179 LYS A O 1
ATOM 2904 N N . PRO A 1 178 ? 6.689 -11.862 1.615 1.00 9.02 180 PRO A N 1
ATOM 2905 C CA . PRO A 1 178 ? 6.857 -13.058 0.783 1.00 8.47 180 PRO A CA 1
ATOM 2906 C C . PRO A 1 178 ? 5.851 -14.112 1.196 1.00 9.06 180 PRO A C 1
ATOM 2907 O O . PRO A 1 178 ? 5.612 -14.338 2.381 1.00 10.42 180 PRO A O 1
ATOM 2918 N N . GLY A 1 179 ? 5.233 -14.734 0.205 1.00 10.13 181 GLY A N 1
ATOM 2919 C CA . GLY A 1 179 ? 4.307 -15.814 0.462 1.00 11.05 181 GLY A CA 1
ATOM 2920 C C . GLY A 1 179 ? 2.972 -15.407 1.055 1.00 11.15 181 GLY A C 1
ATOM 2921 O O . GLY A 1 179 ? 2.359 -16.207 1.789 1.00 14.23 181 GLY A O 1
ATOM 2925 N N . LEU A 1 180 ? 2.533 -14.167 0.827 1.00 9.48 182 LEU A N 1
ATOM 2926 C CA . LEU A 1 180 ? 1.203 -13.734 1.234 1.00 8.42 182 LEU A CA 1
ATOM 2927 C C . LEU A 1 180 ? 0.149 -14.600 0.567 1.00 10.79 182 LEU A C 1
ATOM 2928 O O . LEU A 1 180 ? 0.210 -14.866 -0.640 1.00 12.75 182 LEU A O 1
ATOM 2944 N N . ASN A 1 181 ? -0.810 -15.080 1.363 1.00 9.52 183 ASN A N 1
ATOM 2945 C CA . ASN A 1 181 ? -1.945 -15.834 0.833 1.00 11.24 183 ASN A CA 1
ATOM 2946 C C . ASN A 1 181 ? -3.199 -14.980 0.684 1.00 10.53 183 ASN A C 1
ATOM 2947 O O . ASN A 1 181 ? -3.865 -15.063 -0.358 1.00 13.61 183 ASN A O 1
ATOM 2958 N N . TYR A 1 182 ? -3.517 -14.162 1.685 1.00 8.65 184 TYR A N 1
ATOM 2959 C CA . TYR A 1 182 ? -4.726 -13.353 1.689 1.00 9.02 184 TYR A CA 1
ATOM 2960 C C . TYR A 1 182 ? -4.398 -11.958 2.179 1.00 8.51 184 TYR A C 1
ATOM 2961 O O . TYR A 1 182 ? -3.801 -11.803 3.252 1.00 8.94 184 TYR A O 1
ATOM 2979 N N . LYS A 1 183 ? -4.822 -10.949 1.424 1.00 8.26 185 LYS A N 1
ATOM 2980 C CA . LYS A 1 183 ? -4.694 -9.587 1.880 1.00 8.73 185 LYS A CA 1
ATOM 2981 C C . LYS A 1 183 ? -5.646 -9.341 3.051 1.00 6.55 185 LYS A C 1
ATOM 2982 O O . LYS A 1 183 ? -6.717 -9.949 3.122 1.00 8.44 185 LYS A O 1
ATOM 3001 N N . PRO A 1 184 ? -5.325 -8.435 3.955 1.00 6.44 186 PRO A N 1
ATOM 3002 C CA . PRO A 1 184 ? -6.354 -7.994 4.909 1.00 6.38 186 PRO A CA 1
ATOM 3003 C C . PRO A 1 184 ? -7.525 -7.367 4.174 1.00 5.59 186 PRO A C 1
ATOM 3004 O O . PRO A 1 184 ? -7.343 -6.618 3.208 1.00 7.19 186 PRO A O 1
ATOM 3015 N N . VAL A 1 185 ? -8.751 -7.618 4.677 1.00 5.54 187 VAL A N 1
ATOM 3016 C CA . VAL A 1 185 ? -9.926 -7.016 4.073 1.00 5.55 187 VAL A CA 1
ATOM 3017 C C . VAL A 1 185 ? -10.238 -5.661 4.668 1.00 5.31 187 VAL A C 1
ATOM 3018 O O . VAL A 1 185 ? -10.991 -4.889 4.051 1.00 5.32 187 VAL A O 1
ATOM 3031 N N . CYS A 1 186 ? -9.705 -5.355 5.849 1.00 5.14 188 CYS A N 1
ATOM 3032 C CA . CYS A 1 186 ? -10.049 -4.134 6.540 1.00 4.94 188 CYS A CA 1
ATOM 3033 C C . CYS A 1 186 ? -8.891 -3.711 7.424 1.00 4.82 188 CYS A C 1
ATOM 3034 O O . CYS A 1 186 ? -8.003 -4.504 7.764 1.00 5.01 188 CYS A O 1
ATOM 3042 N N . ASN A 1 187 ? -8.947 -2.432 7.810 1.00 4.68 189 ASN A N 1
ATOM 3043 C CA . ASN A 1 187 ? -8.139 -1.862 8.872 1.00 4.60 189 ASN A CA 1
ATOM 3044 C C . ASN A 1 187 ? -9.113 -1.076 9.745 1.00 4.45 189 ASN A C 1
ATOM 3045 O O . ASN A 1 187 ? -9.650 -0.036 9.327 1.00 5.22 189 ASN A O 1
ATOM 3056 N N . GLN A 1 188 ? -9.393 -1.602 10.927 1.00 4.44 190 GLN A N 1
ATOM 3057 C CA . GLN A 1 188 ? -10.296 -0.963 11.872 1.00 4.51 190 GLN A CA 1
ATOM 3058 C C . GLN A 1 188 ? -9.501 0.023 12.722 1.00 4.45 190 GLN A C 1
ATOM 3059 O O . GLN A 1 188 ? -8.554 -0.367 13.420 1.00 4.78 190 GLN A O 1
ATOM 3073 N N . VAL A 1 189 ? -9.866 1.304 12.671 1.00 4.21 191 VAL A N 1
ATOM 3074 C CA . VAL A 1 189 ? -9.114 2.373 13.316 1.00 4.23 191 VAL A CA 1
ATOM 3075 C C . VAL A 1 189 ? -10.070 3.357 13.950 1.00 4.26 191 VAL A C 1
ATOM 3076 O O . VAL A 1 189 ? -11.255 3.389 13.617 1.00 4.89 191 VAL A O 1
ATOM 3089 N N . GLU A 1 190 ? -9.560 4.163 14.874 1.00 4.36 192 GLU A N 1
ATOM 3090 C CA . GLU A 1 190 ? -10.302 5.310 15.367 1.00 4.52 192 GLU A CA 1
ATOM 3091 C C . GLU A 1 190 ? -10.526 6.266 14.201 1.00 4.10 192 GLU A C 1
ATOM 3092 O O . GLU A 1 190 ? -9.585 6.589 13.474 1.00 4.76 192 GLU A O 1
ATOM 3104 N N . CYS A 1 191 ? -11.763 6.723 13.999 1.00 4.38 193 CYS A N 1
ATOM 3105 C CA . CYS A 1 191 ? -11.997 7.648 12.891 1.00 4.19 193 CYS A CA 1
ATOM 3106 C C . CYS A 1 191 ? -13.274 8.417 13.185 1.00 4.13 193 CYS A C 1
ATOM 3107 O O . CYS A 1 191 ? -14.295 7.817 13.535 1.00 4.81 193 CYS A O 1
ATOM 3115 N N . HIS A 1 192 ? -13.205 9.734 13.024 1.00 4.17 194 HIS A N 1
ATOM 3116 C CA . HIS A 1 192 ? -14.315 10.627 13.337 1.00 4.24 194 HIS A CA 1
ATOM 3117 C C . HIS A 1 192 ? -14.005 11.978 12.710 1.00 4.31 194 HIS A C 1
ATOM 3118 O O . HIS A 1 192 ? -12.923 12.199 12.161 1.00 4.48 194 HIS A O 1
ATOM 3132 N N . LEU A 1 193 ? -14.948 12.915 12.841 1.00 4.39 195 LEU A N 1
ATOM 3133 C CA . LEU A 1 193 ? -14.757 14.241 12.267 1.00 4.51 195 LEU A CA 1
ATOM 3134 C C . LEU A 1 193 ? -13.466 14.917 12.697 1.00 4.55 195 LEU A C 1
ATOM 3135 O O . LEU A 1 193 ? -12.964 15.779 11.976 1.00 5.42 195 LEU A O 1
ATOM 3151 N N . TYR A 1 194 ? -12.978 14.658 13.919 1.00 4.74 196 TYR A N 1
ATOM 3152 C CA . TYR A 1 194 ? -11.768 15.310 14.406 1.00 5.04 196 TYR A CA 1
ATOM 3153 C C . TYR A 1 194 ? -10.492 14.539 14.083 1.00 5.03 196 TYR A C 1
ATOM 3154 O O . TYR A 1 194 ? -9.397 15.070 14.347 1.00 6.00 196 TYR A O 1
ATOM 3172 N N . LEU A 1 195 ? -10.597 13.336 13.512 1.00 4.56 197 LEU A N 1
ATOM 3173 C CA . LEU A 1 195 ? -9.488 12.458 13.133 1.00 4.88 197 LEU A CA 1
ATOM 3174 C C . LEU A 1 195 ? -10.004 11.711 11.900 1.00 4.85 197 LEU A C 1
ATOM 3175 O O . LEU A 1 195 ? -10.370 10.525 11.951 1.00 5.02 197 LEU A O 1
ATOM 3191 N N . ASN A 1 196 ? -10.067 12.411 10.759 1.00 4.77 198 ASN A N 1
ATOM 3192 C CA . ASN A 1 196 ? -10.844 11.902 9.643 1.00 5.35 198 ASN A CA 1
ATOM 3193 C C . ASN A 1 196 ? -10.087 10.860 8.817 1.00 4.51 198 ASN A C 1
ATOM 3194 O O . ASN A 1 196 ? -10.693 10.218 7.962 1.00 5.34 198 ASN A O 1
ATOM 3205 N N . GLN A 1 197 ? -8.802 10.662 9.090 1.00 4.94 199 GLN A N 1
ATOM 3206 C CA . GLN A 1 197 ? -8.021 9.584 8.487 1.00 5.17 199 GLN A CA 1
ATOM 3207 C C . GLN A 1 197 ? -7.901 9.700 6.979 1.00 5.30 199 GLN A C 1
ATOM 3208 O O . GLN A 1 197 ? -7.671 8.694 6.305 1.00 6.12 199 GLN A O 1
ATOM 3222 N N . ARG A 1 198 ? -7.967 10.902 6.420 1.00 5.72 200 ARG A N 1
ATOM 3223 C CA . ARG A 1 198 ? -7.873 11.045 4.970 1.00 5.93 200 ARG A CA 1
ATOM 3224 C C . ARG A 1 198 ? -6.706 10.267 4.365 1.00 5.60 200 ARG A C 1
ATOM 3225 O O . ARG A 1 198 ? -6.874 9.588 3.356 1.00 6.38 200 ARG A O 1
ATOM 3246 N N . LYS A 1 199 ? -5.502 10.451 4.891 1.00 5.77 201 LYS A N 1
ATOM 3247 C CA . LYS A 1 199 ? -4.338 9.833 4.265 1.00 6.77 201 LYS A CA 1
ATOM 3248 C C . LYS A 1 199 ? -4.419 8.304 4.313 1.00 6.08 201 LYS A C 1
ATOM 3249 O O . LYS A 1 199 ? -4.167 7.622 3.315 1.00 6.10 201 LYS A O 1
ATOM 3268 N N . LEU A 1 200 ? -4.738 7.740 5.480 1.00 5.80 202 LEU A N 1
ATOM 3269 C CA . LEU A 1 200 ? -4.836 6.289 5.593 1.00 5.65 202 LEU A CA 1
ATOM 3270 C C . LEU A 1 200 ? -6.000 5.751 4.784 1.00 5.47 202 LEU A C 1
ATOM 3271 O O . LEU A 1 200 ? -5.891 4.678 4.167 1.00 6.43 202 LEU A O 1
ATOM 3287 N N . LEU A 1 201 ? -7.120 6.490 4.753 1.00 5.55 203 LEU A N 1
ATOM 3288 C CA . LEU A 1 201 ? -8.263 6.115 3.932 1.00 5.93 203 LEU A CA 1
ATOM 3289 C C . LEU A 1 201 ? -7.872 6.013 2.469 1.00 6.01 203 LEU A C 1
ATOM 3290 O O . LEU A 1 201 ? -8.215 5.037 1.793 1.00 6.50 203 LEU A O 1
ATOM 3306 N N . ASP A 1 202 ? -7.189 7.029 1.945 1.00 5.96 204 ASP A N 1
ATOM 3307 C CA . ASP A 1 202 ? -6.846 7.026 0.531 1.00 6.75 204 ASP A CA 1
ATOM 3308 C C . ASP A 1 202 ? -5.907 5.881 0.203 1.00 6.69 204 ASP A C 1
ATOM 3309 O O . ASP A 1 202 ? -6.036 5.242 -0.851 1.00 7.08 204 ASP A O 1
ATOM 3318 N N . TYR A 1 203 ? -4.978 5.581 1.102 1.00 5.96 205 TYR A N 1
ATOM 3319 C CA . TYR A 1 203 ? -4.114 4.423 0.905 1.00 6.49 205 TYR A CA 1
ATOM 3320 C C . TYR A 1 203 ? -4.937 3.143 0.878 1.00 5.61 205 TYR A C 1
ATOM 3321 O O . TYR A 1 203 ? -4.810 2.305 -0.025 1.00 6.83 205 TYR A O 1
ATOM 3339 N N . CYS A 1 204 ? -5.792 2.971 1.876 1.00 6.09 206 CYS A N 1
ATOM 3340 C CA . CYS A 1 204 ? -6.591 1.747 1.960 1.00 6.44 206 CYS A CA 1
ATOM 3341 C C . CYS A 1 204 ? -7.471 1.585 0.729 1.00 6.40 206 CYS A C 1
ATOM 3342 O O . CYS A 1 204 ? -7.556 0.482 0.155 1.00 6.71 206 CYS A O 1
ATOM 3350 N N . GLU A 1 205 ? -8.085 2.675 0.273 1.00 6.72 207 GLU A N 1
ATOM 3351 C CA . GLU A 1 205 ? -8.903 2.584 -0.925 1.00 8.66 207 GLU A CA 1
ATOM 3352 C C . GLU A 1 205 ? -8.086 2.075 -2.104 1.00 7.96 207 GLU A C 1
ATOM 3353 O O . GLU A 1 205 ? -8.565 1.241 -2.889 1.00 8.95 207 GLU A O 1
ATOM 3365 N N . SER A 1 206 ? -6.832 2.507 -2.216 1.00 7.50 208 SER A N 1
ATOM 3366 C CA . SER A 1 206 ? -5.989 2.125 -3.329 1.00 8.98 208 SER A CA 1
ATOM 3367 C C . SER A 1 206 ? -5.629 0.655 -3.288 1.00 8.05 208 SER A C 1
ATOM 3368 O O . SER A 1 206 ? -5.232 0.109 -4.335 1.00 10.88 208 SER A O 1
ATOM 3376 N N . LYS A 1 207 ? -5.705 0.031 -2.109 1.00 6.66 209 LYS A N 1
ATOM 3377 C CA . LYS A 1 207 ? -5.414 -1.377 -1.935 1.00 7.18 209 LYS A CA 1
ATOM 3378 C C . LYS A 1 207 ? -6.665 -2.230 -1.736 1.00 8.12 209 LYS A C 1
ATOM 3379 O O . LYS A 1 207 ? -6.545 -3.428 -1.413 1.00 8.60 209 LYS A O 1
ATOM 3398 N N . ASP A 1 208 ? -7.846 -1.661 -1.907 1.00 6.92 210 ASP A N 1
ATOM 3399 C CA . ASP A 1 208 ? -9.107 -2.365 -1.681 1.00 7.76 210 ASP A CA 1
ATOM 3400 C C . ASP A 1 208 ? -9.217 -2.908 -0.258 1.00 6.56 210 ASP A C 1
ATOM 3401 O O . ASP A 1 208 ? -9.738 -4.018 -0.039 1.00 8.10 210 ASP A O 1
ATOM 3410 N N . ILE A 1 209 ? -8.773 -2.114 0.710 1.00 6.20 211 ILE A N 1
ATOM 3411 C CA . ILE A 1 209 ? -8.899 -2.402 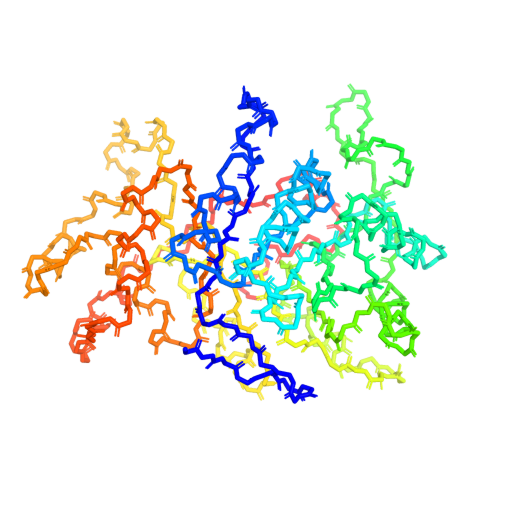2.134 1.00 5.62 211 ILE A CA 1
ATOM 3412 C C . ILE A 1 209 ? -9.953 -1.452 2.684 1.00 5.36 211 ILE A C 1
ATOM 3413 O O . ILE A 1 209 ? -9.869 -0.238 2.458 1.00 6.78 211 ILE A O 1
ATOM 3429 N N . VAL A 1 210 ? -10.963 -1.988 3.364 1.00 5.69 212 VAL A N 1
ATOM 3430 C CA . VAL A 1 210 ? -12.025 -1.160 3.916 1.00 5.46 212 VAL A CA 1
ATOM 3431 C C . VAL A 1 210 ? -11.578 -0.595 5.256 1.00 5.03 212 VAL A C 1
ATOM 3432 O O . VAL A 1 210 ? -11.082 -1.329 6.113 1.00 5.96 212 VAL A O 1
ATOM 3445 N N . LEU A 1 211 ? -11.790 0.699 5.469 1.00 5.34 213 LEU A N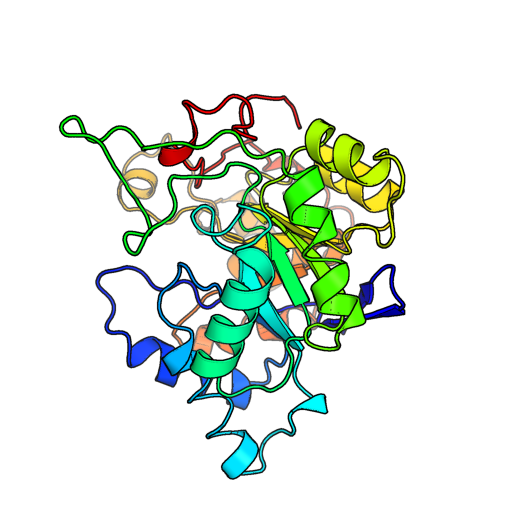 1
ATOM 3446 C CA . LEU A 1 211 ? -11.575 1.299 6.768 1.00 5.99 213 LEU A CA 1
ATOM 3447 C C . LEU A 1 211 ? -12.845 1.142 7.597 1.00 5.48 213 LEU A C 1
ATOM 3448 O O . LEU A 1 211 ? -13.942 1.509 7.138 1.00 6.43 213 LEU A O 1
ATOM 3464 N N . VAL A 1 212 ? -12.712 0.589 8.796 1.00 5.49 214 VAL A N 1
ATOM 3465 C CA . VAL A 1 212 ? -13.803 0.434 9.734 1.00 5.47 214 VAL A CA 1
ATOM 3466 C C . VAL A 1 212 ? -13.493 1.356 10.897 1.00 5.02 214 VAL A C 1
ATOM 3467 O O . VAL A 1 212 ? -12.354 1.383 11.386 1.00 6.74 214 VAL A O 1
ATOM 3480 N N . ALA A 1 213 ? -14.472 2.139 11.343 1.00 5.24 215 ALA A N 1
ATOM 3481 C CA . ALA A 1 213 ? -14.254 3.192 12.333 1.00 5.23 215 ALA A CA 1
ATOM 3482 C C . ALA A 1 213 ? -14.822 2.863 13.700 1.00 4.79 215 ALA A C 1
ATOM 3483 O O . ALA A 1 213 ? -16.015 2.579 13.825 1.00 6.33 215 ALA A O 1
ATOM 3490 N N . TYR A 1 214 ? -14.001 3.007 14.736 1.00 4.66 216 TYR A N 1
ATOM 3491 C CA . TYR A 1 214 ? -14.494 3.047 16.101 1.00 5.40 216 TYR A CA 1
ATOM 3492 C C . TYR A 1 214 ? -14.267 4.434 16.684 1.00 4.44 216 TYR A C 1
ATOM 3493 O O . TYR A 1 214 ? -13.553 5.262 16.133 1.00 5.40 216 TYR A O 1
ATOM 3511 N N . GLY A 1 215 ? -14.913 4.698 17.821 1.00 5.86 217 GLY A N 1
ATOM 3512 C CA . GLY A 1 215 ? -14.848 6.027 18.421 1.00 5.93 217 GLY A CA 1
ATOM 3513 C C . GLY A 1 215 ? -15.388 7.108 17.510 1.00 4.96 217 GLY A C 1
ATOM 3514 O O . GLY A 1 215 ? -14.894 8.246 17.523 1.00 5.54 217 GLY A O 1
ATOM 3518 N N . ALA A 1 216 ? -16.442 6.800 16.778 1.00 6.29 218 ALA A N 1
ATOM 3519 C CA . ALA A 1 216 ? -16.903 7.605 15.666 1.00 5.81 218 ALA A CA 1
ATOM 3520 C C . ALA A 1 216 ? -17.540 8.926 16.077 1.00 5.34 218 ALA A C 1
ATOM 3521 O O . ALA A 1 216 ? -17.721 9.801 15.223 1.00 6.42 218 ALA A O 1
ATOM 3528 N N . LEU A 1 217 ? -17.899 9.087 17.347 1.00 4.71 219 LEU A N 1
ATOM 3529 C CA . LEU A 1 217 ? -18.453 10.342 17.832 1.00 5.14 219 LEU A CA 1
ATOM 3530 C C . LEU A 1 217 ? -17.454 11.131 18.659 1.00 5.71 219 LEU A C 1
ATOM 3531 O O . LEU A 1 217 ? -17.831 12.143 19.279 1.00 6.67 219 LEU A O 1
ATOM 3547 N N . GLY A 1 218 ? -16.178 10.772 18.602 1.00 5.76 220 GLY A N 1
ATOM 3548 C CA . GLY A 1 218 ? -15.166 11.503 19.357 1.00 6.84 220 GLY A CA 1
ATOM 3549 C C . GLY A 1 218 ? -15.343 11.304 20.876 1.00 9.11 220 GLY A C 1
ATOM 3550 O O . GLY A 1 218 ? -16.285 10.669 21.392 1.00 11.06 220 GLY A O 1
ATOM 3554 N N . THR A 1 219 ? -14.508 11.971 21.628 1.00 7.38 221 THR A N 1
ATOM 3555 C CA . THR A 1 219 ? -14.593 11.846 23.072 1.00 5.93 221 THR A CA 1
ATOM 3556 C C . THR A 1 219 ? -15.730 12.682 23.628 1.00 6.11 221 THR A C 1
ATOM 3557 O O . THR A 1 219 ? -16.032 13.768 23.127 1.00 6.96 221 THR A O 1
ATOM 3568 N N . GLN A 1 220 ? -16.306 12.180 24.710 1.00 6.01 222 GLN A N 1
ATOM 3569 C CA . GLN A 1 220 ? -17.306 12.855 25.513 1.00 6.71 222 GLN A CA 1
ATOM 3570 C C . GLN A 1 220 ? -16.880 12.907 26.976 1.00 6.55 222 GLN A C 1
ATOM 3571 O O . GLN A 1 220 ? -17.709 13.149 27.858 1.00 7.45 222 GLN A O 1
ATOM 3585 N N . ARG A 1 221 ? -15.602 12.707 27.264 1.00 6.38 223 ARG A N 1
ATOM 3586 C CA A ARG A 1 221 ? -15.132 12.686 28.647 0.58 8.14 223 ARG A CA 1
ATOM 3587 C CA B ARG A 1 221 ? -15.179 12.681 28.655 0.42 7.89 223 ARG A CA 1
ATOM 3588 C C . ARG A 1 221 ? -15.312 14.047 29.307 1.00 6.58 223 ARG A C 1
ATOM 3589 O O . ARG A 1 221 ? -15.200 15.090 28.664 1.00 6.77 223 ARG A O 1
ATOM 3630 N N . TYR A 1 222 ? -15.535 14.011 30.616 1.00 7.68 224 TYR A N 1
ATOM 3631 C CA . TYR A 1 222 ? -15.788 15.212 31.408 1.00 7.34 224 TYR A CA 1
ATOM 3632 C C . TYR A 1 222 ? -14.783 16.318 31.136 1.00 6.65 224 TYR A C 1
ATOM 3633 O O . TYR A 1 222 ? -15.167 17.483 30.940 1.00 7.21 224 TYR A O 1
ATOM 3651 N N . LYS A 1 223 ? -13.485 15.998 31.177 1.00 7.01 225 LYS A N 1
ATOM 3652 C CA . LYS A 1 223 ? -12.473 17.041 31.061 1.00 8.52 225 LYS A CA 1
ATOM 3653 C C . LYS A 1 223 ? -12.630 17.819 29.765 1.00 6.98 225 LYS A C 1
ATOM 3654 O O . LYS A 1 223 ? -12.275 19.005 29.697 1.00 7.84 225 LYS A O 1
ATOM 3673 N N . GLU A 1 224 ? -13.098 17.150 28.708 1.00 6.13 226 GLU A N 1
ATOM 3674 C CA . GLU A 1 224 ? -13.204 17.811 27.419 1.00 5.95 226 GLU A CA 1
ATOM 3675 C C . GLU A 1 224 ? -14.297 18.865 27.450 1.00 6.06 226 GLU A C 1
ATOM 3676 O O . GLU A 1 224 ? -14.165 19.943 26.860 1.00 6.10 226 GLU A O 1
ATOM 3688 N N . TRP A 1 225 ? -15.427 18.548 28.087 1.00 6.13 227 TRP A N 1
ATOM 3689 C CA . TRP A 1 225 ? -16.530 19.493 28.175 1.00 6.70 227 TRP A CA 1
ATOM 3690 C C . TRP A 1 225 ? -16.165 20.690 29.043 1.00 6.82 227 TRP A C 1
ATOM 3691 O O . TRP A 1 225 ? -16.618 21.815 28.787 1.00 8.23 227 TRP A O 1
ATOM 3712 N N . VAL A 1 226 ? -15.379 20.467 30.100 1.00 6.78 228 VAL A N 1
ATOM 3713 C CA . VAL A 1 226 ? -15.069 21.536 31.043 1.00 7.15 228 VAL A CA 1
ATOM 3714 C C . VAL A 1 226 ? -14.104 22.544 30.438 1.00 7.73 228 VAL A C 1
ATOM 3715 O O . VAL A 1 226 ? -14.249 23.752 30.655 1.00 10.44 228 VAL A O 1
ATOM 3728 N N . ASP A 1 227 ? -13.114 22.082 29.684 1.00 6.99 229 ASP A N 1
ATOM 3729 C CA . ASP A 1 227 ? -12.136 22.980 29.076 1.00 7.07 229 ASP A CA 1
ATOM 3730 C C . ASP A 1 227 ? -12.707 23.470 27.746 1.00 7.00 229 ASP A C 1
ATOM 3731 O O . ASP A 1 227 ? -12.795 22.698 26.773 1.00 6.66 229 ASP A O 1
ATOM 3740 N N . GLN A 1 228 ? -13.064 24.744 27.689 1.00 7.08 230 GLN A N 1
ATOM 3741 C CA . GLN A 1 228 ? -13.577 25.316 26.457 1.00 7.20 230 GLN A CA 1
ATOM 3742 C C . GLN A 1 228 ? -12.568 25.217 25.324 1.00 6.82 230 GLN A C 1
ATOM 3743 O O . GLN A 1 228 ? -12.949 25.176 24.142 1.00 8.00 230 GLN A O 1
ATOM 3757 N N . ASN A 1 229 ? -11.273 25.172 25.657 1.00 6.94 231 ASN A N 1
ATOM 3758 C CA . ASN A 1 229 ? -10.246 25.086 24.632 1.00 6.86 231 ASN A CA 1
ATOM 3759 C C . ASN A 1 229 ? -10.196 23.726 23.964 1.00 6.67 231 ASN A C 1
ATOM 3760 O O . ASN A 1 229 ? -9.669 23.619 22.854 1.00 6.90 231 ASN A O 1
ATOM 3771 N N . SER A 1 230 ? -10.704 22.690 24.623 1.00 6.36 232 SER A N 1
ATOM 3772 C CA . SER A 1 230 ? -10.703 21.345 24.081 1.00 6.05 232 SER A CA 1
ATOM 3773 C C . SER A 1 230 ? -12.062 21.114 23.439 1.00 5.85 232 SER A C 1
ATOM 3774 O O . SER A 1 230 ? -13.081 21.029 24.159 1.00 6.28 232 SER A O 1
ATOM 3782 N N . PRO A 1 231 ? -12.145 21.036 22.122 1.00 5.69 233 PRO A N 1
ATOM 3783 C CA . PRO A 1 231 ? -13.465 20.951 21.483 1.00 5.57 233 PRO A CA 1
ATOM 3784 C C . PRO A 1 231 ? -14.059 19.564 21.650 1.00 5.37 233 PRO A C 1
ATOM 3785 O O . PRO A 1 231 ? -13.365 18.536 21.577 1.00 5.85 233 PRO A O 1
ATOM 3796 N N . VAL A 1 232 ? -15.382 19.525 21.802 1.00 5.37 234 VAL A N 1
ATOM 3797 C CA . VAL A 1 232 ? -16.122 18.276 21.880 1.00 5.22 234 VAL A CA 1
ATOM 3798 C C . VAL A 1 232 ? -16.902 18.115 20.573 1.00 5.11 234 VAL A C 1
ATOM 3799 O O . VAL A 1 232 ? -17.746 18.972 20.236 1.00 5.22 234 VAL A O 1
ATOM 3812 N N . LEU A 1 233 ? -16.655 17.020 19.859 1.00 4.93 235 LEU A N 1
ATOM 3813 C CA . LEU A 1 233 ? -17.261 16.813 18.540 1.00 4.85 235 LEU A CA 1
ATOM 3814 C C . LEU A 1 233 ? -18.775 16.988 18.579 1.00 4.95 235 LEU A C 1
ATOM 3815 O O . LEU A 1 233 ? -19.343 17.720 17.759 1.00 5.15 235 LEU A O 1
ATOM 3831 N N . LEU A 1 234 ? -19.464 16.350 19.527 1.00 4.98 236 LEU A N 1
ATOM 3832 C CA . LEU A 1 234 ? -20.922 16.413 19.542 1.00 5.12 236 LEU A CA 1
ATOM 3833 C C . LEU A 1 234 ? -21.446 17.808 19.881 1.00 5.43 236 LEU A C 1
ATOM 3834 O O . LEU A 1 234 ? -22.616 18.108 19.608 1.00 6.46 236 LEU A O 1
ATOM 3850 N N . ASN A 1 235 ? -20.605 18.697 20.409 1.00 5.37 237 ASN A N 1
ATOM 3851 C CA . ASN A 1 235 ? -20.952 20.078 20.718 1.00 5.58 237 ASN A CA 1
ATOM 3852 C C . ASN A 1 235 ? -20.489 21.043 19.649 1.00 5.61 237 ASN A C 1
ATOM 3853 O O . ASN A 1 235 ? -20.661 22.249 19.821 1.00 6.73 237 ASN A O 1
ATOM 3864 N N . ASP A 1 236 ? -19.944 20.571 18.541 1.00 5.45 238 ASP A N 1
ATOM 3865 C CA . ASP A 1 236 ? -19.297 21.463 17.586 1.00 5.51 238 ASP A CA 1
ATOM 3866 C C . ASP A 1 236 ? -20.321 22.338 16.891 1.00 5.80 238 ASP A C 1
ATOM 3867 O O . ASP A 1 236 ? -21.338 21.839 16.401 1.00 5.69 238 ASP A O 1
ATOM 3876 N N . PRO A 1 237 ? -20.108 23.653 16.838 1.00 6.80 239 PRO A N 1
ATOM 3877 C CA . PRO A 1 237 ? -21.143 24.538 16.270 1.00 7.44 239 PRO A CA 1
ATOM 3878 C C . PRO A 1 237 ? -21.297 24.415 14.767 1.00 7.59 239 PRO A C 1
ATOM 3879 O O . PRO A 1 237 ? -22.383 24.686 14.240 1.00 7.95 239 PRO A O 1
ATOM 3890 N N . VAL A 1 238 ? -20.226 24.076 14.056 1.00 6.79 240 VAL A N 1
ATOM 3891 C CA . VAL A 1 238 ? -20.323 23.840 12.624 1.00 7.19 240 VAL A CA 1
ATOM 3892 C C . VAL A 1 238 ? -21.090 22.568 12.351 1.00 6.92 240 VAL A C 1
ATOM 3893 O O . VAL A 1 238 ? -21.991 22.539 11.496 1.00 7.27 240 VAL A O 1
ATOM 3906 N N . LEU A 1 239 ? -20.785 21.511 13.098 1.00 6.44 241 LEU A N 1
ATOM 3907 C CA . LEU A 1 239 ? -21.587 20.299 13.014 1.00 6.29 241 LEU A CA 1
ATOM 3908 C C . LEU A 1 239 ? -23.051 20.606 13.299 1.00 5.84 241 LEU A C 1
ATOM 3909 O O . LEU A 1 239 ? -23.948 20.093 12.616 1.00 6.54 241 LEU A O 1
ATOM 3925 N N . CYS A 1 240 ? -23.317 21.424 14.317 1.00 6.17 242 CYS A N 1
ATOM 3926 C CA . CYS A 1 240 ? -24.694 21.770 14.659 1.00 6.84 242 CYS A CA 1
ATOM 3927 C C . CYS A 1 240 ? -25.390 22.443 13.486 1.00 7.39 242 CYS A C 1
ATOM 3928 O O . CYS A 1 240 ? -26.550 22.135 13.178 1.00 8.05 242 CYS A O 1
ATOM 3936 N N . ASP A 1 241 ? -24.707 23.361 12.818 1.00 6.83 243 ASP A N 1
ATOM 3937 C CA . ASP A 1 241 ? -25.294 24.026 11.661 1.00 8.14 243 ASP A CA 1
ATOM 3938 C C . ASP A 1 241 ? -25.610 23.041 10.539 1.00 7.59 243 ASP A C 1
ATOM 3939 O O . ASP A 1 241 ? -26.681 23.114 9.920 1.00 7.84 243 ASP A O 1
ATOM 3948 N N . VAL A 1 242 ? -24.705 22.113 10.257 1.00 6.51 244 VAL A N 1
ATOM 3949 C CA . VAL A 1 242 ? -24.982 21.124 9.223 1.00 6.48 244 VAL A CA 1
ATOM 3950 C C . VAL A 1 242 ? -26.152 20.241 9.639 1.00 6.38 244 VAL A C 1
ATOM 3951 O O . VAL A 1 242 ? -27.003 19.874 8.814 1.00 7.22 244 VAL A O 1
ATOM 3964 N N . ALA A 1 243 ? -26.190 19.850 10.912 1.00 6.58 245 ALA A N 1
ATOM 3965 C CA . ALA A 1 243 ? -27.275 19.022 11.423 1.00 6.36 245 ALA A CA 1
ATOM 3966 C C . ALA A 1 243 ? -28.624 19.714 11.255 1.00 6.82 245 ALA A C 1
ATOM 3967 O O . ALA A 1 243 ? -29.585 19.120 10.746 1.00 8.20 245 ALA A O 1
ATOM 3974 N N . LYS A 1 244 ? -28.713 20.989 11.641 1.00 7.89 246 LYS A N 1
ATOM 3975 C CA . LYS A 1 244 ? -29.969 21.714 11.505 1.00 7.77 246 LYS A CA 1
ATOM 3976 C C . LYS A 1 244 ? -30.366 21.836 10.039 1.00 7.83 246 LYS A C 1
ATOM 3977 O O . LYS A 1 244 ? -31.550 21.673 9.695 1.00 9.35 246 LYS A O 1
ATOM 3996 N N . LYS A 1 245 ? -29.400 22.125 9.154 1.00 7.75 247 LYS A N 1
ATOM 3997 C CA . LYS A 1 245 ? -29.690 22.239 7.729 1.00 8.86 247 LYS A CA 1
ATOM 3998 C C . LYS A 1 245 ? -30.284 20.954 7.174 1.00 8.87 247 LYS A C 1
ATOM 3999 O O . LYS A 1 245 ? -31.208 20.995 6.339 1.00 10.60 247 LYS A O 1
ATOM 4018 N N . ASN A 1 246 ? -29.760 19.812 7.602 1.00 8.13 248 ASN A N 1
ATOM 4019 C CA . ASN A 1 246 ? -30.195 18.515 7.114 1.00 8.62 248 ASN A CA 1
ATOM 4020 C C . ASN A 1 246 ? -31.314 17.896 7.942 1.00 9.60 248 ASN A C 1
ATOM 4021 O O . ASN A 1 246 ? -31.769 16.801 7.605 1.00 10.48 248 ASN A O 1
ATOM 4032 N N . LYS A 1 247 ? -31.757 18.565 9.010 1.00 7.85 249 LYS A N 1
ATOM 4033 C CA . LYS A 1 247 ? -32.828 18.073 9.891 1.00 8.78 249 LYS A CA 1
ATOM 4034 C C . LYS A 1 247 ? -32.491 16.685 10.451 1.00 8.81 249 LYS A C 1
ATOM 4035 O O . LYS A 1 247 ? -33.323 15.769 10.479 1.00 10.41 249 LYS A O 1
ATOM 4054 N N . ARG A 1 248 ? -31.252 16.523 10.919 1.00 7.73 250 ARG A N 1
ATOM 4055 C CA . ARG A 1 248 ? -30.821 15.298 11.573 1.00 7.95 250 ARG A CA 1
ATOM 4056 C C . ARG A 1 248 ? -29.974 15.682 12.780 1.00 8.23 250 ARG A C 1
ATOM 4057 O O . ARG A 1 248 ? -29.494 16.818 12.894 1.00 10.05 250 ARG A O 1
ATOM 4078 N N . SER A 1 249 ? -29.736 14.738 13.687 1.00 7.93 251 SER A N 1
ATOM 4079 C CA . SER A 1 249 ? -28.937 15.049 14.864 1.00 7.56 251 SER A CA 1
ATOM 4080 C C . SER A 1 249 ? -27.461 15.177 14.507 1.00 6.55 251 SER A C 1
ATOM 4081 O O . SER A 1 249 ? -26.987 14.582 13.523 1.00 6.54 251 SER A O 1
ATOM 4089 N N . PRO A 1 250 ? -26.693 15.898 15.326 1.00 6.18 252 PRO A N 1
ATOM 4090 C CA . PRO A 1 250 ? -25.239 15.918 15.128 1.00 6.36 252 PRO A CA 1
ATOM 4091 C C . PRO A 1 250 ? -24.616 14.542 15.027 1.00 6.05 252 PRO A C 1
ATOM 4092 O O . PRO A 1 250 ? -23.746 14.322 14.175 1.00 5.84 252 PRO A O 1
ATOM 4103 N N . ALA A 1 251 ? -25.021 13.601 15.894 1.00 6.42 253 ALA A N 1
ATOM 4104 C CA . ALA A 1 251 ? -24.459 12.258 15.830 1.00 6.61 253 ALA A CA 1
ATOM 4105 C C . ALA A 1 251 ? -24.722 11.611 14.485 1.00 6.26 253 ALA A C 1
ATOM 4106 O O . ALA A 1 251 ? -23.845 10.938 13.943 1.00 6.06 253 ALA A O 1
ATOM 4113 N N . LEU A 1 252 ? -25.937 11.758 13.949 1.00 6.10 254 LEU A N 1
ATOM 4114 C CA . LEU A 1 252 ? -26.223 11.149 12.660 1.00 6.56 254 LEU A CA 1
ATOM 4115 C C . LEU A 1 252 ? -25.403 11.778 11.543 1.00 5.95 254 LEU A C 1
ATOM 4116 O O . LEU A 1 252 ? -24.993 11.085 10.606 1.00 6.46 254 LEU A O 1
ATOM 4132 N N . ILE A 1 253 ? -25.194 13.098 11.578 1.00 5.76 255 ILE A N 1
ATOM 4133 C CA . ILE A 1 253 ? -24.315 13.726 10.599 1.00 5.65 255 ILE A CA 1
ATOM 4134 C C . ILE A 1 253 ? -22.921 13.122 10.682 1.00 5.26 255 ILE A C 1
ATOM 4135 O O . ILE A 1 253 ? -22.282 12.845 9.658 1.00 6.05 255 ILE A O 1
ATOM 4151 N N . ALA A 1 254 ? -22.414 12.980 11.902 1.00 5.59 256 ALA A N 1
ATOM 4152 C CA . ALA A 1 254 ? -21.071 12.463 12.108 1.00 5.40 256 ALA A CA 1
ATOM 4153 C C . ALA A 1 254 ? -20.913 11.049 11.558 1.00 5.15 256 ALA A C 1
ATOM 4154 O O . ALA A 1 254 ? -19.854 10.711 11.006 1.00 6.06 256 ALA A O 1
ATOM 4161 N N . LEU A 1 255 ? -21.933 10.208 11.717 1.00 5.28 257 LEU A N 1
ATOM 4162 C CA . LEU A 1 255 ? -21.901 8.855 11.166 1.00 6.06 257 LEU A CA 1
ATOM 4163 C C . LEU A 1 255 ? -22.049 8.870 9.648 1.00 5.37 257 LEU A C 1
ATOM 4164 O O . LEU A 1 255 ? -21.341 8.131 8.944 1.00 6.03 257 LEU A O 1
ATOM 4180 N N . ARG A 1 256 ? -22.952 9.708 9.126 1.00 5.64 258 ARG A N 1
ATOM 4181 C CA . ARG A 1 256 ? -23.154 9.759 7.683 1.00 5.96 258 ARG A CA 1
ATOM 4182 C C . ARG A 1 256 ? -21.908 10.228 6.950 1.00 5.48 258 ARG A C 1
ATOM 4183 O O . ARG A 1 256 ? -21.618 9.768 5.846 1.00 6.33 258 ARG A O 1
ATOM 4204 N N . TYR A 1 257 ? -21.191 11.184 7.529 1.00 5.61 259 TYR A N 1
ATOM 4205 C CA . TYR A 1 257 ? -19.936 11.661 6.964 1.00 5.93 259 TYR A CA 1
ATOM 4206 C C . TYR A 1 257 ? -18.998 10.486 6.669 1.00 4.96 259 TYR A C 1
ATOM 4207 O O . TYR A 1 257 ? -18.387 10.394 5.601 1.00 6.33 259 TYR A O 1
ATOM 4225 N N . LEU A 1 258 ? -18.863 9.581 7.633 1.00 5.35 260 LEU A N 1
ATOM 4226 C CA . LEU A 1 258 ? -18.014 8.404 7.459 1.00 5.62 260 LEU A CA 1
ATOM 4227 C C . LEU A 1 258 ? -18.547 7.473 6.375 1.00 6.08 260 LEU A C 1
ATOM 4228 O O . LEU A 1 258 ? -17.807 7.029 5.487 1.00 7.01 260 LEU A O 1
ATOM 4244 N N . ILE A 1 259 ? -19.839 7.200 6.405 1.00 6.44 261 ILE A N 1
ATOM 4245 C CA . ILE A 1 259 ? -20.452 6.318 5.404 1.00 7.71 261 ILE A CA 1
ATOM 4246 C C . ILE A 1 259 ? -20.202 6.821 3.989 1.00 6.57 261 ILE A C 1
ATOM 4247 O O . ILE A 1 259 ? -19.865 6.039 3.087 1.00 7.24 261 ILE A O 1
ATOM 4263 N N . GLN A 1 260 ? -20.355 8.130 3.771 1.00 7.50 262 GLN A N 1
ATOM 4264 C CA . GLN A 1 260 ? -20.179 8.665 2.424 1.00 6.99 262 GLN A CA 1
ATOM 4265 C C . GLN A 1 260 ? -18.746 8.652 1.942 1.00 8.19 262 GLN A C 1
ATOM 4266 O O . GLN A 1 260 ? -18.512 8.782 0.731 1.00 10.69 262 GLN A O 1
ATOM 4280 N N . ARG A 1 261 ? -17.802 8.458 2.831 1.00 6.99 263 ARG A N 1
ATOM 4281 C CA . ARG A 1 261 ? -16.405 8.294 2.483 1.00 7.45 263 ARG A CA 1
ATOM 4282 C C . ARG A 1 261 ? -16.019 6.832 2.326 1.00 7.95 263 ARG A C 1
ATOM 4283 O O . ARG A 1 261 ? -14.834 6.526 2.159 1.00 10.13 263 ARG A O 1
ATOM 4304 N N . GLY A 1 262 ? -16.985 5.936 2.391 1.00 7.51 264 GLY A N 1
ATOM 4305 C CA . GLY A 1 262 ? -16.725 4.523 2.217 1.00 8.33 264 GLY A CA 1
ATOM 4306 C C . GLY A 1 262 ? -16.273 3.820 3.470 1.00 6.33 264 GLY A C 1
ATOM 4307 O O . GLY A 1 262 ? -15.842 2.655 3.390 1.00 7.68 264 GLY A O 1
ATOM 4311 N N . ILE A 1 263 ? -16.349 4.473 4.610 1.00 6.09 265 ILE A N 1
ATOM 4312 C CA . ILE A 1 263 ? -15.942 3.920 5.891 1.00 5.61 265 ILE A CA 1
ATOM 4313 C C . ILE A 1 263 ? -17.127 3.231 6.524 1.00 5.85 265 ILE A C 1
ATOM 4314 O O . ILE A 1 263 ? -18.263 3.715 6.414 1.00 7.85 265 ILE A O 1
ATOM 4330 N N . VAL A 1 264 ? -16.879 2.099 7.176 1.00 5.55 266 VAL A N 1
ATOM 4331 C CA . VAL A 1 264 ? -17.904 1.361 7.905 1.00 5.90 266 VAL A CA 1
ATOM 4332 C C . VAL A 1 264 ? -17.825 1.748 9.373 1.00 5.31 266 VAL A C 1
ATOM 4333 O O . VAL A 1 264 ? -16.906 1.298 10.068 1.00 6.41 266 VAL A O 1
ATOM 4346 N N . PRO A 1 265 ? -18.727 2.563 9.897 1.00 5.99 267 PRO A N 1
ATOM 4347 C CA . PRO A 1 265 ? -18.631 2.931 11.309 1.00 6.20 267 PRO A CA 1
ATOM 4348 C C . PRO A 1 265 ? -19.254 1.877 12.184 1.00 5.38 267 PRO A C 1
ATOM 4349 O O . PRO A 1 265 ? -20.196 1.171 11.785 1.00 6.71 267 PRO A O 1
ATOM 4360 N N . LEU A 1 266 ? -18.747 1.815 13.405 1.00 6.11 268 LEU A N 1
ATOM 4361 C CA . LEU A 1 266 ? -19.331 0.997 14.463 1.00 6.65 268 LEU A CA 1
ATOM 4362 C C . LEU A 1 266 ? -20.055 1.918 15.419 1.00 9.49 268 LEU A C 1
ATOM 4363 O O . LEU A 1 266 ? -19.417 2.723 16.114 1.00 16.86 268 LEU A O 1
ATOM 4379 N N . ALA A 1 267 ? -21.359 1.785 15.481 1.00 7.76 269 ALA A N 1
ATOM 4380 C CA . ALA A 1 267 ? -22.200 2.627 16.318 1.00 11.46 269 ALA A CA 1
ATOM 4381 C C . ALA A 1 267 ? -22.354 1.953 17.668 1.00 9.89 269 ALA A C 1
ATOM 4382 O O . ALA A 1 267 ? -22.880 0.842 17.751 1.00 12.13 269 ALA A O 1
ATOM 4389 N N . GLN A 1 268 ? -21.961 2.653 18.707 1.00 12.23 270 GLN A N 1
ATOM 4390 C CA . GLN A 1 268 ? -21.824 2.147 20.067 1.00 11.64 270 GLN A CA 1
ATOM 4391 C C . GLN A 1 268 ? -22.920 2.798 20.906 1.00 10.40 270 GLN A C 1
ATOM 4392 O O . GLN A 1 268 ? -22.986 4.020 20.985 1.00 10.23 270 GLN A O 1
ATOM 4406 N N . SER A 1 269 ? -23.812 1.984 21.481 1.00 10.70 271 SER A N 1
ATOM 4407 C CA . SER A 1 269 ? -24.838 2.521 22.372 1.00 11.33 271 SER A CA 1
ATOM 4408 C C . SER A 1 269 ? -25.505 1.377 23.124 1.00 12.02 271 SER A C 1
ATOM 4409 O O . SER A 1 269 ? -25.671 0.286 22.584 1.00 15.77 271 SER A O 1
ATOM 4417 N N . PHE A 1 270 ? -25.927 1.660 24.347 1.00 11.08 272 PHE A N 1
ATOM 4418 C CA . PHE A 1 270 ? -26.748 0.744 25.125 1.00 12.58 272 PHE A CA 1
ATOM 4419 C C . PHE A 1 270 ? -28.228 1.144 25.116 1.00 10.77 272 PHE A C 1
ATOM 4420 O O . PHE A 1 270 ? -29.039 0.491 25.793 1.00 12.80 272 PHE A O 1
ATOM 4437 N N . LYS A 1 271 ? -28.615 2.185 24.377 1.00 12.36 273 LYS A N 1
ATOM 4438 C CA . LYS A 1 271 ? -29.950 2.781 24.464 1.00 11.69 273 LYS A CA 1
ATOM 4439 C C . LYS A 1 271 ? -30.747 2.535 23.190 1.00 11.49 273 LYS A C 1
ATOM 4440 O O . LYS A 1 271 ? -30.294 2.905 22.100 1.00 10.69 273 LYS A O 1
ATOM 4459 N N . GLU A 1 272 ? -31.952 1.954 23.327 1.00 10.73 274 GLU A N 1
ATOM 4460 C CA . GLU A 1 272 ? -32.781 1.652 22.164 1.00 11.22 274 GLU A CA 1
ATOM 4461 C C . GLU A 1 272 ? -32.943 2.870 21.257 1.00 10.77 274 GLU A C 1
ATOM 4462 O O . GLU A 1 272 ? -32.882 2.748 20.026 1.00 10.67 274 GLU A O 1
ATOM 4474 N N . ASN A 1 273 ? -33.233 4.038 21.834 1.00 10.02 275 ASN A N 1
ATOM 4475 C CA . ASN A 1 273 ? -33.532 5.190 20.990 1.00 10.80 275 ASN A CA 1
ATOM 4476 C C . ASN A 1 273 ? -32.338 5.558 20.114 1.00 10.89 275 ASN A C 1
ATOM 4477 O O . ASN A 1 273 ? -32.518 5.870 18.933 1.00 11.16 275 ASN A O 1
ATOM 4488 N N . GLU A 1 274 ? -31.130 5.514 20.672 1.00 9.29 276 GLU A N 1
ATOM 4489 C CA . GLU A 1 274 ? -29.931 5.790 19.877 1.00 9.11 276 GLU A CA 1
ATOM 4490 C C . GLU A 1 274 ? -29.662 4.697 18.862 1.00 7.82 276 GLU A C 1
ATOM 4491 O O . GLU A 1 274 ? -29.291 4.980 17.721 1.00 8.38 276 GLU A O 1
ATOM 4503 N N . MET A 1 275 ? -29.851 3.433 19.252 1.00 8.14 277 MET A N 1
ATOM 4504 C CA . MET A 1 275 ? -29.688 2.353 18.301 1.00 8.03 277 MET A CA 1
ATOM 4505 C C . MET A 1 275 ? -30.582 2.567 17.092 1.00 8.19 277 MET A C 1
ATOM 4506 O O . MET A 1 275 ? -30.161 2.366 15.946 1.00 8.43 277 MET A O 1
ATOM 4520 N N . ARG A 1 276 ? -31.854 2.921 17.335 1.00 8.43 278 ARG A N 1
ATOM 4521 C CA . ARG A 1 276 ? -32.795 3.117 16.240 1.00 9.31 278 ARG A CA 1
ATOM 4522 C C . ARG A 1 276 ? -32.438 4.344 15.424 1.00 9.26 278 ARG A C 1
ATOM 4523 O O . ARG A 1 276 ? -32.476 4.296 14.192 1.00 11.62 278 ARG A O 1
ATOM 4544 N N . GLU A 1 277 ? -32.049 5.434 16.081 1.00 8.80 279 GLU A N 1
ATOM 4545 C CA A GLU A 1 277 ? -31.635 6.638 15.352 0.61 10.06 279 GLU A CA 1
ATOM 4546 C CA B GLU A 1 277 ? -31.670 6.612 15.315 0.39 9.87 279 GLU A CA 1
ATOM 4547 C C . GLU A 1 277 ? -30.456 6.339 14.438 1.00 9.61 279 GLU A C 1
ATOM 4548 O O . GLU A 1 277 ? -30.435 6.748 13.271 1.00 9.74 279 GLU A O 1
ATOM 4571 N N . ASN A 1 278 ? -29.453 5.632 14.960 1.00 8.15 280 ASN A N 1
ATOM 4572 C CA . ASN A 1 278 ? -28.243 5.422 14.176 1.00 7.95 280 ASN A CA 1
ATOM 4573 C C . ASN A 1 278 ? -28.533 4.624 12.923 1.00 8.67 280 ASN A C 1
ATOM 4574 O O . ASN A 1 278 ? -27.901 4.842 11.887 1.00 8.49 280 ASN A O 1
ATOM 4585 N N .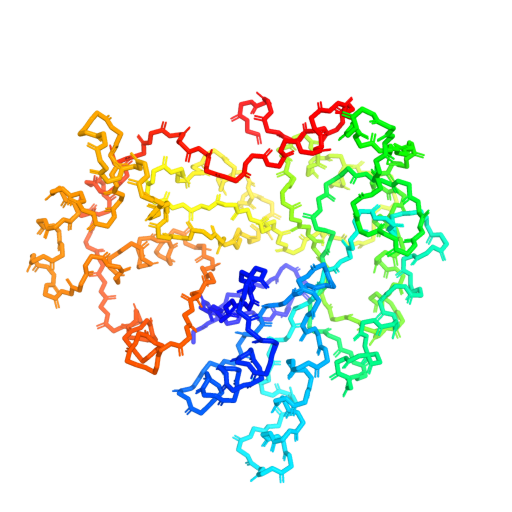 LEU A 1 279 ? -29.463 3.673 12.996 1.00 9.78 281 LEU A N 1
ATOM 4586 C CA . LEU A 1 279 ? -29.811 2.891 11.825 1.00 10.11 281 LEU A CA 1
ATOM 4587 C C . LEU A 1 279 ? -30.503 3.728 10.758 1.00 11.63 281 LEU A C 1
ATOM 4588 O O . LEU A 1 279 ? -30.601 3.275 9.609 1.00 14.85 281 LEU A O 1
ATOM 4604 N N . GLN A 1 280 ? -30.972 4.924 11.094 1.00 10.50 282 GLN A N 1
ATOM 4605 C CA . GLN A 1 280 ? -31.552 5.823 10.108 1.00 11.66 282 GLN A CA 1
ATOM 4606 C C . GLN A 1 280 ? -30.498 6.559 9.296 1.00 10.84 282 GLN A C 1
ATOM 4607 O O . GLN A 1 280 ? -30.862 7.413 8.478 1.00 11.20 282 GLN A O 1
ATOM 4621 N N . VAL A 1 281 ? -29.213 6.228 9.462 1.00 10.49 283 VAL A N 1
ATOM 4622 C CA . VAL A 1 281 ? -28.172 6.916 8.710 1.00 9.88 283 VAL A CA 1
ATOM 4623 C C . VAL A 1 281 ? -28.283 6.675 7.220 1.00 9.29 283 VAL A C 1
ATOM 4624 O O . VAL A 1 281 ? -27.704 7.428 6.436 1.00 10.05 283 VAL A O 1
ATOM 4637 N N . PHE A 1 282 ? -29.000 5.636 6.797 1.00 10.54 284 PHE A N 1
ATOM 4638 C CA . PHE A 1 282 ? -29.164 5.400 5.367 1.00 10.91 284 PHE A CA 1
ATOM 4639 C C . PHE A 1 282 ? -30.348 6.143 4.778 1.00 11.95 284 PHE A C 1
ATOM 4640 O O . PHE A 1 282 ? -30.612 5.981 3.587 1.00 14.30 284 PHE A O 1
ATOM 4657 N N . GLY A 1 283 ? -31.021 6.985 5.556 1.00 9.83 285 GLY A N 1
ATOM 4658 C CA . GLY A 1 283 ? -32.216 7.667 5.117 1.00 10.63 285 GLY A CA 1
ATOM 4659 C C . GLY A 1 283 ? -32.016 9.071 4.621 1.00 10.77 285 GLY A C 1
ATOM 4660 O O . GLY A 1 283 ? -33.013 9.746 4.320 1.00 12.99 285 GLY A O 1
ATOM 4664 N N . PHE A 1 284 ? -30.780 9.557 4.536 1.00 9.97 286 PHE A N 1
ATOM 4665 C CA . PHE A 1 284 ? -30.514 10.886 4.001 1.00 10.26 286 PHE A CA 1
ATOM 4666 C C . PHE A 1 284 ? -29.112 10.887 3.413 1.00 9.46 286 PHE A C 1
ATOM 4667 O O . PHE A 1 284 ? -28.325 9.953 3.616 1.00 10.01 286 PHE A O 1
ATOM 4684 N N . GLN A 1 285 ? -28.808 11.958 2.678 1.00 9.94 287 GLN A N 1
ATOM 4685 C CA A GLN A 1 285 ? -27.515 12.144 2.038 0.51 10.30 287 GLN A CA 1
ATOM 4686 C CA B GLN A 1 285 ? -27.505 12.136 2.061 0.49 9.83 287 GLN A CA 1
ATOM 4687 C C . GLN A 1 285 ? -27.003 13.541 2.347 1.00 8.06 287 GLN A C 1
ATOM 4688 O O . GLN A 1 285 ? -27.788 14.491 2.384 1.00 9.63 287 GLN A O 1
ATOM 4715 N N . LEU A 1 286 ? -25.687 13.663 2.560 1.00 8.15 288 LEU A N 1
ATOM 4716 C CA . LEU A 1 286 ? -25.037 14.958 2.724 1.00 7.43 288 LEU A CA 1
ATOM 4717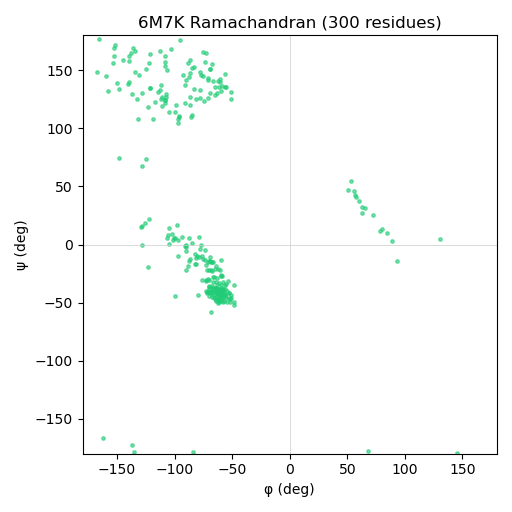 C C . LEU A 1 286 ? -24.559 15.474 1.379 1.00 7.20 288 LEU A C 1
ATOM 4718 O O . LEU A 1 286 ? -23.948 14.723 0.600 1.00 9.03 288 LEU A O 1
ATOM 4734 N N . SER A 1 287 ? -24.765 16.760 1.133 1.00 7.53 289 SER A N 1
ATOM 4735 C CA . SER A 1 287 ? -24.373 17.371 -0.114 1.00 8.42 289 SER A CA 1
ATOM 4736 C C . SER A 1 287 ? -22.866 17.536 -0.228 1.00 7.52 289 SER A C 1
ATOM 4737 O O . SER A 1 287 ? -22.134 17.455 0.766 1.00 7.10 289 SER A O 1
ATOM 4745 N N . PRO A 1 288 ? -22.362 17.801 -1.437 1.00 8.55 290 PRO A N 1
ATOM 4746 C CA . PRO A 1 288 ? -20.923 18.074 -1.566 1.00 9.84 290 PRO A CA 1
ATOM 4747 C C . PRO A 1 288 ? -20.451 19.222 -0.712 1.00 8.35 290 PRO A C 1
ATOM 4748 O O . PRO A 1 288 ? -19.376 19.110 -0.099 1.00 8.77 290 PRO A O 1
ATOM 4759 N N . GLU A 1 289 ? -21.212 20.307 -0.609 1.00 8.37 291 GLU A N 1
ATOM 4760 C CA . GLU A 1 289 ? -20.792 21.412 0.233 1.00 8.61 291 GLU A CA 1
ATOM 4761 C C . GLU A 1 289 ? -20.680 20.963 1.670 1.00 7.25 291 GLU A C 1
ATOM 4762 O O . GLU A 1 289 ? -19.715 21.315 2.362 1.00 7.38 291 GLU A O 1
ATOM 4774 N N . ASP A 1 290 ? -21.680 20.219 2.158 1.00 7.12 292 ASP A N 1
ATOM 4775 C CA . ASP A 1 290 ? -21.675 19.829 3.560 1.00 6.56 292 ASP A CA 1
ATOM 4776 C C . ASP A 1 290 ? -20.530 18.872 3.841 1.00 6.26 292 ASP A C 1
ATOM 4777 O O . ASP A 1 290 ? -19.914 18.941 4.909 1.00 6.14 292 ASP A O 1
ATOM 4786 N N . MET A 1 291 ? -20.223 17.957 2.906 1.00 6.28 293 MET A N 1
ATOM 4787 C CA . MET A 1 291 ? -19.066 17.079 3.095 1.00 6.67 293 MET A CA 1
ATOM 4788 C C . MET A 1 291 ? -17.771 17.879 3.202 1.00 6.39 293 MET A C 1
ATOM 4789 O O . MET A 1 291 ? -16.910 17.561 4.039 1.00 6.49 293 MET A O 1
ATOM 4803 N N . LYS A 1 292 ? -17.612 18.909 2.369 1.00 6.39 294 LYS A N 1
ATOM 4804 C CA A LYS A 1 292 ? -16.416 19.742 2.441 0.42 7.26 294 LYS A CA 1
ATOM 4805 C CA B LYS A 1 292 ? -16.415 19.740 2.439 0.58 7.43 294 LYS A CA 1
ATOM 4806 C C . LYS A 1 292 ? -16.363 20.507 3.756 1.00 6.33 294 LYS A C 1
ATOM 4807 O O . LYS A 1 292 ? -15.295 20.616 4.382 1.00 7.35 294 LYS A O 1
ATOM 4844 N N . THR A 1 293 ? -17.497 21.057 4.206 1.00 6.34 295 THR A N 1
ATOM 4845 C CA . THR A 1 293 ? -17.539 21.719 5.508 1.00 6.57 295 THR A CA 1
ATOM 4846 C C . THR A 1 293 ? -17.092 20.761 6.597 1.00 6.57 295 THR A C 1
ATOM 4847 O O . THR A 1 293 ? -16.292 21.124 7.476 1.00 7.16 295 THR A O 1
ATOM 4858 N N . LEU A 1 294 ? -17.578 19.529 6.558 1.00 5.88 296 LEU A N 1
ATOM 4859 C CA . LEU A 1 294 ? -17.255 18.558 7.590 1.00 5.87 296 LEU A CA 1
ATOM 4860 C C . LEU A 1 294 ? -15.798 18.118 7.514 1.00 5.92 296 LEU A C 1
ATOM 4861 O O . LEU A 1 294 ? -15.156 17.911 8.549 1.00 5.72 296 LEU A O 1
ATOM 4877 N N . ASP A 1 295 ? -15.230 18.000 6.309 1.00 5.88 297 ASP A N 1
ATOM 4878 C CA . ASP A 1 295 ? -13.804 17.729 6.166 1.00 6.14 297 ASP A CA 1
ATOM 4879 C C . ASP A 1 295 ? -12.983 18.768 6.908 1.00 6.97 297 ASP A C 1
ATOM 4880 O O . ASP A 1 295 ? -11.906 18.469 7.456 1.00 7.85 297 ASP A O 1
ATOM 4889 N N . GLY A 1 296 ? -13.464 19.997 6.940 1.00 6.30 298 GLY A N 1
ATOM 4890 C CA . GLY A 1 296 ? -12.755 21.068 7.598 1.00 7.66 298 GLY A CA 1
ATOM 4891 C C . GLY A 1 296 ? -12.696 20.956 9.112 1.00 7.65 298 GLY A C 1
ATOM 4892 O O . GLY A 1 296 ? -11.942 21.729 9.723 1.00 9.42 298 GLY A O 1
ATOM 4896 N N . LEU A 1 297 ? -13.448 20.051 9.727 1.00 6.92 299 LEU A N 1
ATOM 4897 C CA . LEU A 1 297 ? -13.399 19.868 11.167 1.00 6.06 299 LEU A CA 1
ATOM 4898 C C . LEU A 1 297 ? -12.198 19.051 11.615 1.00 6.58 299 LEU A C 1
ATOM 4899 O O . LEU A 1 297 ? -11.946 18.967 12.830 1.00 7.37 299 LEU A O 1
ATOM 4915 N N . ASN A 1 298 ? -11.468 18.430 10.701 1.00 6.38 300 ASN A N 1
ATOM 4916 C CA . ASN A 1 298 ? -10.382 17.569 11.117 1.00 6.85 300 ASN A CA 1
ATOM 4917 C C . ASN A 1 298 ? -9.354 18.341 11.940 1.00 6.71 300 ASN A C 1
ATOM 4918 O O . ASN A 1 298 ? -8.947 19.449 11.579 1.00 8.76 300 ASN A O 1
ATOM 4929 N N . LYS A 1 299 ? -8.910 17.733 13.032 1.00 6.93 301 LYS A N 1
ATOM 4930 C CA . LYS A 1 299 ? -7.883 18.272 13.925 1.00 9.83 301 LYS A CA 1
ATOM 4931 C C . LYS A 1 299 ? -6.752 17.291 14.210 1.00 8.85 301 LYS A C 1
ATOM 4932 O O . LYS A 1 299 ? -5.821 17.626 14.962 1.00 11.90 301 LYS A O 1
ATOM 4951 N N . ASN A 1 300 ? -6.797 16.089 13.666 1.00 10.37 302 ASN A N 1
ATOM 4952 C CA . ASN A 1 300 ? -5.869 15.012 14.055 1.00 10.06 302 ASN A CA 1
ATOM 4953 C C . ASN A 1 300 ? -5.815 14.820 15.561 1.00 9.51 302 ASN A C 1
ATOM 4954 O O . ASN A 1 300 ? -4.753 14.642 16.167 1.00 11.71 302 ASN A O 1
ATOM 4965 N N . PHE A 1 301 ? -6.985 14.774 16.182 1.00 8.76 303 PHE A N 1
ATOM 4966 C CA . PHE A 1 301 ? -7.100 14.493 17.602 1.00 8.06 303 PHE A CA 1
ATOM 4967 C C . PHE A 1 301 ? -7.398 13.010 17.732 1.00 6.16 303 PHE A C 1
ATOM 4968 O O . PHE A 1 301 ? -8.505 12.556 17.419 1.00 6.63 303 PHE A O 1
ATOM 4985 N N . ARG A 1 302 ? -6.406 12.285 18.246 1.00 6.60 304 ARG A N 1
ATOM 4986 C CA . ARG A 1 302 ? -6.489 10.859 18.497 1.00 6.64 304 ARG A CA 1
ATOM 4987 C C . ARG A 1 302 ? -6.834 10.662 19.969 1.00 6.35 304 ARG A C 1
ATOM 4988 O O . ARG A 1 302 ? -5.981 10.876 20.846 1.00 8.94 304 ARG A O 1
ATOM 5009 N N . TYR A 1 303 ? -8.050 10.235 20.260 1.00 5.27 305 TYR A N 1
ATOM 5010 C CA . TYR A 1 303 ? -8.484 10.074 21.635 1.00 5.54 305 TYR A CA 1
ATOM 5011 C C . TYR A 1 303 ? -8.149 8.717 22.218 1.00 5.72 305 TYR A C 1
ATOM 5012 O O . TYR A 1 303 ? -8.202 8.568 23.456 1.00 6.62 305 TYR A O 1
ATOM 5030 N N . LEU A 1 304 ? -7.782 7.737 21.392 1.00 5.41 306 LEU A N 1
ATOM 5031 C CA . LEU A 1 304 ? -7.484 6.380 21.858 1.00 5.81 306 LEU A CA 1
ATOM 5032 C C . LEU A 1 304 ? -6.090 5.987 21.385 1.00 5.18 306 LEU A C 1
ATOM 5033 O O . LEU A 1 304 ? -5.915 5.155 20.485 1.00 5.87 306 LEU A O 1
ATOM 5049 N N . PRO A 1 305 ? -5.059 6.561 22.004 1.00 5.71 307 PRO A N 1
ATOM 5050 C CA . PRO A 1 305 ? -3.693 6.359 21.509 1.00 6.34 307 PRO A CA 1
ATOM 5051 C C . PRO A 1 305 ? -3.007 5.100 22.010 1.00 6.14 307 PRO A C 1
ATOM 5052 O O . PRO A 1 305 ? -1.828 4.893 21.688 1.00 6.39 307 PRO A O 1
ATOM 5063 N N . ALA A 1 306 ? -3.653 4.279 22.806 1.00 6.13 308 ALA A N 1
ATOM 5064 C CA . ALA A 1 306 ? -3.084 3.005 23.223 1.00 6.50 308 ALA A CA 1
ATOM 5065 C C . ALA A 1 306 ? -1.694 3.179 23.833 1.00 6.17 308 ALA A C 1
ATOM 5066 O O . ALA A 1 306 ? -0.718 2.526 23.447 1.00 6.97 308 ALA A O 1
ATOM 5073 N N . GLU A 1 307 ? -1.610 4.040 24.847 1.00 7.00 309 GLU A N 1
ATOM 5074 C CA . GLU A 1 307 ? -0.325 4.322 25.480 1.00 7.59 309 GLU A CA 1
ATOM 5075 C C . GLU A 1 307 ? 0.342 3.070 26.052 1.00 7.49 309 GLU A C 1
ATOM 5076 O O . GLU A 1 307 ? 1.569 3.029 26.165 1.00 8.03 309 GLU A O 1
ATOM 5088 N N . PHE A 1 308 ? -0.429 2.056 26.426 1.00 7.49 310 PHE A N 1
ATOM 5089 C CA . PHE A 1 308 ? 0.143 0.795 26.892 1.00 7.57 310 PHE A CA 1
ATOM 5090 C C . PHE A 1 308 ? 1.031 0.116 25.854 1.00 7.00 310 PHE A C 1
ATOM 5091 O O . PHE A 1 308 ? 1.793 -0.793 26.218 1.00 7.69 310 PHE A O 1
ATOM 5108 N N . LEU A 1 309 ? 0.995 0.553 24.590 1.00 6.55 311 LEU A N 1
ATOM 5109 C CA . LEU A 1 309 ? 1.833 -0.033 23.543 1.00 6.26 311 LEU A CA 1
ATOM 5110 C C . LEU A 1 309 ? 3.030 0.839 23.144 1.00 6.41 311 LEU A C 1
ATOM 5111 O O . LEU A 1 309 ? 3.818 0.453 22.263 1.00 6.98 311 LEU A O 1
ATOM 5127 N N . VAL A 1 310 ? 3.200 2.000 23.765 1.00 6.57 312 VAL A N 1
ATOM 5128 C CA . VAL A 1 310 ? 4.107 2.996 23.235 1.00 7.31 312 VAL A CA 1
ATOM 5129 C C . VAL A 1 310 ? 5.570 2.589 23.283 1.00 8.20 312 VAL A C 1
ATOM 5130 O O . VAL A 1 310 ? 6.371 3.132 22.514 1.00 8.73 312 VAL A O 1
ATOM 5143 N N . ASP A 1 311 ? 5.958 1.665 24.157 1.00 7.34 313 ASP A N 1
ATOM 5144 C CA . ASP A 1 311 ? 7.360 1.308 24.250 1.00 7.62 313 ASP A CA 1
ATOM 5145 C C . ASP A 1 311 ? 7.797 0.334 23.160 1.00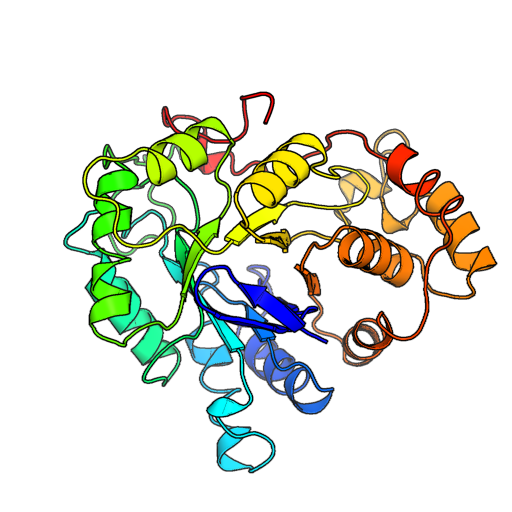 8.19 313 ASP A C 1
ATOM 5146 O O . ASP A 1 311 ? 9.003 0.104 23.006 1.00 10.27 313 ASP A O 1
ATOM 5155 N N . HIS A 1 312 ? 6.881 -0.234 22.398 1.00 7.29 314 HIS A N 1
ATOM 5156 C CA . HIS A 1 312 ? 7.219 -1.237 21.405 1.00 7.80 314 HIS A CA 1
ATOM 5157 C C . HIS A 1 312 ? 7.583 -0.574 20.089 1.00 7.13 314 HIS A C 1
ATOM 5158 O O . HIS A 1 312 ? 6.977 0.433 19.713 1.00 7.71 314 HIS A O 1
ATOM 5172 N N . PRO A 1 313 ? 8.546 -1.150 19.367 1.00 8.30 315 PRO A N 1
ATOM 5173 C CA . PRO A 1 313 ? 8.953 -0.548 18.090 1.00 9.33 315 PRO A CA 1
ATOM 5174 C C . PRO A 1 313 ? 7.838 -0.456 17.056 1.00 8.66 315 PRO A C 1
ATOM 5175 O O . PRO A 1 313 ? 7.931 0.385 16.135 1.00 9.73 315 PRO A O 1
ATOM 5186 N N . GLU A 1 314 ? 6.800 -1.272 17.171 1.00 7.63 316 GLU A N 1
ATOM 5187 C CA . GLU A 1 314 ? 5.689 -1.244 16.234 1.00 6.82 316 GLU A CA 1
ATOM 5188 C C . GLU A 1 314 ? 4.504 -0.440 16.757 1.00 6.99 316 GLU A C 1
ATOM 5189 O O . GLU A 1 314 ? 3.405 -0.508 16.200 1.00 6.46 316 GLU A O 1
ATOM 5201 N N . TYR A 1 315 ? 4.710 0.387 17.776 1.00 6.37 317 TYR A N 1
ATOM 5202 C CA . TYR A 1 315 ? 3.657 1.304 18.181 1.00 5.96 317 TYR A CA 1
ATOM 5203 C C . TYR A 1 315 ? 3.164 2.069 16.954 1.00 5.95 317 TYR A C 1
ATOM 5204 O O . TYR A 1 315 ? 3.985 2.676 16.251 1.00 6.53 317 TYR A O 1
ATOM 5222 N N . PRO A 1 316 ? 1.863 2.065 16.648 1.00 5.49 318 PRO A N 1
ATOM 5223 C CA . PRO A 1 316 ? 1.449 2.495 15.300 1.00 5.59 318 PRO A CA 1
ATOM 5224 C C . PRO A 1 316 ? 1.234 3.981 15.114 1.00 6.13 318 PRO A C 1
ATOM 5225 O O . PRO A 1 316 ? 1.099 4.412 13.956 1.00 7.99 318 PRO A O 1
ATOM 5236 N N . PHE A 1 317 ? 1.181 4.780 16.173 1.00 6.13 319 PHE A N 1
ATOM 5237 C CA . PHE A 1 317 ? 0.583 6.106 16.082 1.00 6.82 319 PHE A CA 1
ATOM 5238 C C . PHE A 1 317 ? 1.557 7.274 16.096 1.00 8.43 319 PHE A C 1
ATOM 5239 O O . PHE A 1 317 ? 1.102 8.430 16.082 1.00 12.28 319 PHE A O 1
ATOM 5256 N N . VAL A 1 318 ? 2.855 7.043 16.067 1.00 8.55 320 VAL A N 1
ATOM 5257 C CA A VAL A 1 318 ? 3.781 8.166 15.969 0.55 10.42 320 VAL A CA 1
ATOM 5258 C CA B VAL A 1 318 ? 3.780 8.166 15.971 0.45 10.21 320 VAL A CA 1
ATOM 5259 C C . VAL A 1 318 ? 3.950 8.615 14.522 1.00 11.29 320 VAL A C 1
ATOM 5260 O O . VAL A 1 318 ? 4.115 9.809 14.244 1.00 12.35 320 VAL A O 1
ATOM 5285 N N . GLU A 1 319 ? 3.933 7.683 13.586 1.00 8.99 321 GLU A N 1
ATOM 5286 C CA . GLU A 1 319 ? 4.112 7.996 12.175 1.00 9.23 321 GLU A CA 1
ATOM 5287 C C . GLU A 1 319 ? 2.935 8.805 11.637 1.00 9.00 321 GLU A C 1
ATOM 5288 O O . GLU A 1 319 ? 1.820 8.755 12.163 1.00 9.35 321 GLU A O 1
ATOM 5300 N N . GLU A 1 320 ? 3.207 9.570 10.571 1.00 10.40 322 GLU A N 1
ATOM 5301 C CA . GLU A 1 320 ? 2.242 10.512 10.017 1.00 10.72 322 GLU A CA 1
ATOM 5302 C C . GLU A 1 320 ? 0.951 9.828 9.601 1.00 10.12 322 GLU A C 1
ATOM 5303 O O . GLU A 1 320 ? -0.128 10.408 9.733 1.00 12.12 322 GLU A O 1
ATOM 5315 N N . TYR A 1 321 ? 1.045 8.623 9.043 1.00 8.82 323 TYR A N 1
ATOM 5316 C CA . TYR A 1 321 ? -0.113 7.791 8.722 1.00 7.65 323 TYR A CA 1
ATOM 5317 C C . TYR A 1 321 ? 0.340 6.352 8.660 1.00 7.65 323 TYR A C 1
ATOM 5318 O O . TYR A 1 321 ? -0.533 5.487 8.557 1.00 7.02 323 TYR A O 1
#

CATH classification: 3.20.20.100

Nearest PDB structures (foldseek):
  6m7k-assembly1_A  TM=1.003E+00  e=1.748E-67  Mus musculus
  3ln3-assembly1_A  TM=9.730E-01  e=8.797E-60  Mus musculus
  3cv6-assembly2_B  TM=9.679E-01  e=1.125E-49  Mus musculus
  1q5m-assembly2_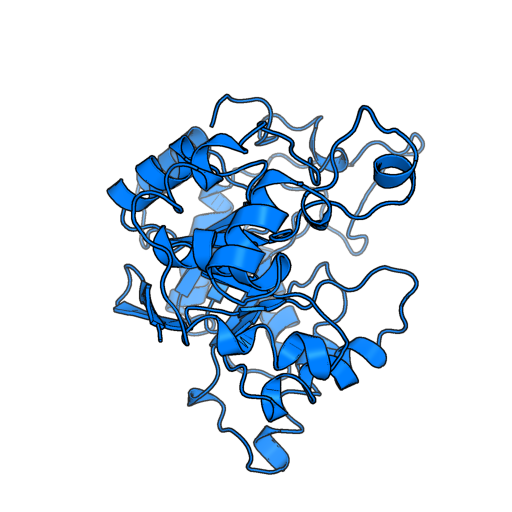B  TM=9.710E-01  e=1.056E-48  Oryctolagus cuniculus
  3fjn-assembly2_B  TM=9.780E-01  e=1.056E-48  Mus musculus

Solvent-accessible surface area: 14506 Å² total; per-residue (Å²): 154,72,39,165,6,55,50,66,65,92,0,27,10,8,0,5,6,10,117,17,52,196,171,42,86,88,77,100,6,52,95,6,3,46,45,0,2,95,18,30,4,72,2,2,3,0,0,31,20,43,72,0,3,104,30,1,0,73,0,1,50,46,11,52,93,75,64,79,6,124,41,134,66,7,12,0,0,0,1,0,7,1,5,28,2,98,29,106,60,0,61,70,17,0,69,104,2,10,172,44,0,89,16,129,46,0,17,2,1,0,0,16,20,1,0,1,2,110,49,50,144,85,18,93,9,74,56,174,142,49,110,19,55,57,26,125,19,59,2,12,63,0,0,76,88,0,2,76,0,40,97,56,48,32,2,87,0,2,0,0,1,2,3,6,46,81,0,0,45,82,0,29,101,19,125,62,52,98,69,76,0,2,0,0,3,4,3,0,0,0,1,9,10,24,132,84,8,23,80,22,0,124,74,70,95,6,15,2,3,0,38,34,6,39,15,18,95,102,181,116,9,121,87,54,166,134,24,39,7,0,46,99,13,98,56,0,53,91,7,3,150,114,34,178,73,35,42,18,4,0,0,2,29,0,0,27,57,44,42,3,0,0,11,5,76,11,73,127,81,108,73,1,104,62,11,52,102,0,52,55,29,138,4,43,102,117,3,26,146,50,0,60,62,13,50,71,107,82,74,25,87,41,9,109,63,0,68,74,17,120,28,20,2,32,123,67,141,84

Foldseek 3Di:
DWDAFPLGDTHRQAEAEQQDPPVDDLLLSLVLLLLLVVLPHAEYEEEVVSVNLLSNLVSVVVCVVVVVDDPVSHAYEYEDAQLQLPLVRQLVSLVVSCVSSVHQAHAEYAHAEQFHFHHDDDSFDADPVSATHGDDDGSLSSVVSVVVCCVVVRYVAYAYEHAAPVSLCCQVPPPPRDDRHREYEYADWLQAHCVVVLVSCVVVNHAYEHDCHQPDPDPVQVVDPVRDGQQPDVLLVVQCVVFVHHSSLVGCLLQSVSRYRYHDYDSDSVSSNSNVCSVVDHRDPVSSVSSNVNYNNDDPCQPVSRVVDPRSHPPDPD

Sequence (318 aa):
HCVKLNDGHLIPALGFGTYKPKEVPKKSKSLEAACLLALDVGYRHVDTAYAYYQVEEEIGQQAIQSSSAIAAGVVVKREDLFITTKLWCTCFRPEELVKPALEKSLKKLQLDYVDLYIMHYPVPMKSGDNDFPVNEQGKSLLDTTVDFCDTWERLLEECKDAGLVKSIGVSNFNHRQLERILNKPGLNYKPVCNQVECHLYLNQRKLLDYCESKDIVLVAYGALGTQRRYKEWVDQNSPVLLNDPVLCDVAKKNKRSPALIALRYLIQRGIVPLAQSFKENEMREENLQVFGFQQLSPEDMKKTLDGLNKNFRYLPAEFLVDHPEYPFVVEEY

GO terms:
  GO:0006805 xenobiotic metabolic process (P, TAS)

B-factor: mean 12.51, std 8.11, range [3.68, 56.65]

InterPro domains:
  IPR018170 Aldo/keto reductase, conserved site [PS00062] (151-168)
  IPR018170 Aldo/keto reductase, conserved site [PS00798] (45-62)
  IPR020471 Aldo-keto reductase [PIRSF000097] (2-323)
  IPR020471 Aldo-keto reductase [PR00069] (41-65)
  IPR020471 Aldo-keto reductase [PR00069] (101-119)
  IPR020471 Aldo-keto reductase [PR00069] (151-168)
  IPR020471 Aldo-keto reductase [PR00069] (187-216)
  IPR020471 Aldo-keto reductase [PR00069] (235-259)
  IPR020471 Aldo-keto reductase [PTHR11732] (7-300)
  IPR023210 NADP-dependent oxidoreductase domain [PF00248] (19-300)
  IPR036812 NAD(P)-dependent oxidoreductase domain superfamily [G3DSA:3.20.20.100] (1-323)
  IPR036812 NAD(P)-dependent oxidoreductase domain superfamily [SSF51430] (4-319)
  IPR044482 Aldo-keto reductase family 1 member C [cd19108] (6-308)

Organism: Mus musculus (NCBI:txid10090)